Protein AF-A0AAX4IQ86-F1 (afdb_monomer)

Foldseek 3Di:
DDDDDDDDDDDDDDDDDDDDDPPPPPPDPPPPDPQPFDDLQPLVVLQVVLLVLVVVLVVVLVWAWDCVLVVVVVVLVVVLVVLVVVLVVVPVVPDDVCNVVSVVVNVVVNVVSVVVNVVCCVPPVVQFSTWTAHPLGKIKTKGWDDDPPDQKIWIWIWIQDPVRDIDIDIDIDGSCQQADPRRGGHSLSSLLSCLQRPVSSVVSCVVSPPPVQPVCPVVVVVVVVVVVVVVPPPDDDDDDDDDDDDD

InterPro domains:
  IPR009582 Signal peptidase complex subunit 2 [PF06703] (45-198)
  IPR009582 Signal peptidase complex subunit 2 [PTHR13085] (36-198)

Radius of gyration: 35.38 Å; Cα contacts (8 Å, |Δi|>4): 218; chains: 1; bounding box: 86×80×110 Å

pLDDT: mean 71.88, std 17.53, range [27.75, 90.69]

Organism: NCBI:txid34406

Secondary structure (DSSP, 8-state):
------------PPP-------------GGGS---PPPPTT-HHHHHHHHHHHHHHHHHHTT-EEE-HHHHHHHHHHHHHHHHHHHHHHHHHHH-HHHHHHHHHHHHHHHHHHHHHHHHHIIIIITTEEEEEE-TTS-EEEEEEEE-TT--EEEEEEEEE-TTS-EEEEEEEEEGGGTB-TTS-B-HHHHHHHHHHH-HHHHHH-GGG---GGGTT-HHHHHHHHHHHHHTT---------------

Solvent-accessible surface area (backbone atoms only — not comparable to full-atom values): 15119 Å² total; per-residue (Å²): 134,82,88,85,87,88,90,86,80,88,85,84,88,84,84,85,88,80,80,90,70,80,82,76,76,82,73,62,86,79,80,81,62,89,71,69,69,42,63,84,82,41,64,67,59,55,48,51,54,52,58,64,47,46,60,59,54,43,47,74,71,55,32,48,73,52,58,63,71,60,51,51,54,50,52,55,52,51,51,52,50,52,51,50,53,50,51,52,54,48,43,77,72,66,41,78,83,55,34,62,60,52,54,51,50,49,54,53,51,50,51,50,53,54,48,51,50,53,50,43,46,60,75,71,38,66,49,53,78,46,40,29,32,38,84,88,57,30,40,40,37,36,24,53,50,69,56,90,98,44,72,41,45,35,36,40,38,38,36,32,42,82,86,70,51,73,48,76,47,79,45,77,45,52,52,71,70,30,36,47,99,79,16,40,80,43,65,65,52,46,48,22,55,47,15,56,74,33,71,73,48,20,72,76,38,60,90,40,34,69,62,87,67,67,86,64,44,64,71,60,55,52,49,53,51,51,52,56,56,68,73,66,75,84,84,79,88,90,83,86,85,90,83,93,81,90,134

Nearest PDB structures (foldseek):
  7p2q-assembly1_C  TM=7.919E-01  e=4.949E-08  Homo sapiens
  2xkl-assembly1_A-2  TM=7.087E-01  e=3.127E-01  Mus musculus
  5tik-assembly3_C  TM=6.840E-01  e=4.174E-01  Plasmodium falciparum 3D7
  5tih-assembly1_A  TM=6.830E-01  e=8.847E-01  Plasmodium falciparum 3D7
  5tik-assembly4_D  TM=6.768E-01  e=9.373E-01  Plasmodium falciparum 3D7

Sequence (247 aa):
MLQDKPSHSTPGKPPRNCQFYPQFLTTTPDAMSSSERITVYNLADLKNHSDDALPNYLNSLKFAQSHTLTDVRLALGYSAFLVAGACFLWDYKLGFESTKYYTAAAVVLYSLLNGALTLWIWLKEAGTVYEGTSPSGEKISIATSTKKNDPTYNMKITLTHKNGEKKTLELSKPFAEWFDSQGRFVVIPFQEVLATNIPIIGKLDPKRVKSVSQAYSADVLDALYAESAATGSEAEAIKGASKRRKA

Structure (mmCIF, N/CA/C/O backbone):
data_AF-A0AAX4IQ86-F1
#
_entry.id   AF-A0AAX4IQ86-F1
#
loop_
_atom_site.group_PDB
_atom_site.id
_atom_site.type_symbol
_atom_site.label_atom_id
_atom_site.label_alt_id
_atom_site.label_comp_id
_atom_site.label_asym_id
_atom_site.label_entity_id
_atom_site.label_seq_id
_atom_site.pdbx_PDB_ins_code
_atom_site.Cartn_x
_atom_site.Cartn_y
_atom_site.Cartn_z
_atom_site.occupancy
_atom_site.B_iso_or_equiv
_atom_site.auth_seq_id
_atom_site.auth_comp_id
_atom_site.auth_asym_id
_atom_site.auth_atom_id
_atom_site.pdbx_PDB_model_num
ATOM 1 N N . MET A 1 1 ? -67.159 -44.519 -50.596 1.00 36.53 1 MET A N 1
ATOM 2 C CA . MET A 1 1 ? -65.749 -44.767 -50.975 1.00 36.53 1 MET A CA 1
ATOM 3 C C . MET A 1 1 ? -64.907 -43.638 -50.379 1.00 36.53 1 MET A C 1
ATOM 5 O O . MET A 1 1 ? -65.455 -42.564 -50.192 1.00 36.53 1 MET A O 1
ATOM 9 N N . LEU A 1 2 ? -63.683 -43.954 -49.955 1.00 41.09 2 LEU A N 1
ATOM 10 C CA . LEU A 1 2 ? -62.811 -43.281 -48.973 1.00 41.09 2 LEU A CA 1
ATOM 11 C C . LEU A 1 2 ? -62.554 -41.755 -49.109 1.00 41.09 2 LEU A C 1
ATOM 13 O O . LEU A 1 2 ? -62.528 -41.258 -50.224 1.00 41.09 2 LEU A O 1
ATOM 17 N N . GLN A 1 3 ? -62.286 -41.137 -47.932 1.00 41.66 3 GLN A N 1
ATOM 18 C CA . GLN A 1 3 ? -61.251 -40.132 -47.527 1.00 41.66 3 GLN A CA 1
ATOM 19 C C . GLN A 1 3 ? -60.981 -38.925 -48.465 1.00 41.66 3 GLN A C 1
ATOM 21 O O . GLN A 1 3 ? -60.877 -39.084 -49.667 1.00 41.66 3 GLN A O 1
ATOM 26 N N . ASP A 1 4 ? -60.865 -37.667 -48.011 1.00 38.06 4 ASP A N 1
ATOM 27 C CA . ASP A 1 4 ? -59.907 -37.169 -47.010 1.00 38.06 4 ASP A CA 1
ATOM 28 C C . ASP A 1 4 ? -60.236 -35.727 -46.514 1.00 38.06 4 ASP A C 1
ATOM 30 O O . ASP A 1 4 ? -60.927 -34.959 -47.183 1.00 38.06 4 ASP A O 1
ATOM 34 N N . LYS A 1 5 ? -59.723 -35.367 -45.325 1.00 44.06 5 LYS A N 1
ATOM 35 C CA . LYS A 1 5 ? -59.707 -34.026 -44.658 1.00 44.06 5 LYS A CA 1
ATOM 36 C C . LYS A 1 5 ? -58.558 -33.146 -45.262 1.00 44.06 5 LYS A C 1
ATOM 38 O O . LYS A 1 5 ? -57.779 -33.722 -46.012 1.00 44.06 5 LYS A O 1
ATOM 43 N N . PRO A 1 6 ? -58.294 -31.851 -44.900 1.00 48.94 6 PRO A N 1
ATOM 44 C CA . PRO A 1 6 ? -58.845 -31.034 -43.813 1.00 48.94 6 PRO A CA 1
ATOM 45 C C . PRO A 1 6 ? -59.143 -29.531 -44.079 1.00 48.94 6 PRO A C 1
ATOM 47 O O . PRO A 1 6 ? -58.899 -28.948 -45.126 1.00 48.94 6 PRO A O 1
ATOM 50 N N . SER A 1 7 ? -59.698 -28.950 -43.013 1.00 42.78 7 SER A N 1
ATOM 51 C CA . SER A 1 7 ? -60.234 -27.618 -42.709 1.00 42.78 7 SER A CA 1
ATOM 52 C C . SER A 1 7 ? -59.376 -26.377 -42.994 1.00 42.78 7 SER A C 1
ATOM 54 O O . SER A 1 7 ? -58.236 -26.290 -42.538 1.00 42.78 7 SER A O 1
ATOM 56 N N . HIS A 1 8 ? -60.023 -25.339 -43.538 1.00 44.28 8 HIS A N 1
ATOM 57 C CA . HIS A 1 8 ? -59.589 -23.941 -43.471 1.00 44.28 8 HIS A CA 1
ATOM 58 C C . HIS A 1 8 ? -60.819 -23.036 -43.255 1.00 44.28 8 HIS A C 1
ATOM 60 O O . HIS A 1 8 ? -61.672 -22.938 -44.132 1.00 44.28 8 HIS A O 1
ATOM 66 N N . SER A 1 9 ? -60.927 -22.377 -42.098 1.00 42.47 9 SER A N 1
ATOM 67 C CA . SER A 1 9 ? -61.871 -21.268 -41.883 1.00 42.47 9 SER A CA 1
ATOM 68 C C . SER A 1 9 ? -61.445 -20.415 -40.681 1.00 42.47 9 SER A C 1
ATOM 70 O O . SER A 1 9 ? -61.535 -20.843 -39.532 1.00 42.47 9 SER A O 1
ATOM 72 N N . THR A 1 10 ? -60.977 -19.201 -40.974 1.00 50.00 10 THR A N 1
ATOM 73 C CA . THR A 1 10 ? -60.998 -18.001 -40.109 1.00 50.00 10 THR A CA 1
ATOM 74 C C . THR A 1 10 ? -62.442 -17.728 -39.629 1.00 50.00 10 THR A C 1
ATOM 76 O O . THR A 1 10 ? -63.351 -18.194 -40.320 1.00 50.00 10 THR A O 1
ATOM 79 N N . PRO A 1 11 ? -62.736 -16.995 -38.518 1.00 49.53 11 PRO A N 1
ATOM 80 C CA . PRO A 1 11 ? -62.359 -15.576 -38.351 1.00 49.53 11 PRO A CA 1
ATOM 81 C C . PRO A 1 11 ? -62.295 -15.035 -36.894 1.00 49.53 11 PRO A C 1
ATOM 83 O O . PRO A 1 11 ? -62.555 -15.735 -35.925 1.00 49.53 11 PRO A O 1
ATOM 86 N N . GLY A 1 12 ? -62.041 -13.726 -36.755 1.00 39.78 12 GLY A N 1
ATOM 87 C CA . GLY A 1 12 ? -62.725 -12.921 -35.729 1.00 39.78 12 GLY A CA 1
ATOM 88 C C . GLY A 1 12 ? -61.885 -12.427 -34.550 1.00 39.78 12 GLY A C 1
ATOM 89 O O . GLY A 1 12 ? -61.699 -13.111 -33.553 1.00 39.78 12 GLY A O 1
ATOM 90 N N . LYS A 1 13 ? -61.457 -11.167 -34.639 1.00 49.66 13 LYS A N 1
ATOM 91 C CA . LYS A 1 13 ? -60.882 -10.355 -33.556 1.00 49.66 13 LYS A CA 1
ATOM 92 C C . LYS A 1 13 ? -61.905 -10.111 -32.427 1.00 49.66 13 LYS A C 1
ATOM 94 O O . LYS A 1 13 ? -62.982 -9.603 -32.738 1.00 49.66 13 LYS A O 1
ATOM 99 N N . PRO A 1 14 ? -61.564 -10.297 -31.140 1.00 51.38 14 PRO A N 1
ATOM 100 C CA . PRO A 1 14 ? -62.249 -9.613 -30.045 1.00 51.38 14 PRO A CA 1
ATOM 101 C C . PRO A 1 14 ? -61.470 -8.349 -29.618 1.00 51.38 14 PRO A C 1
ATOM 103 O O . PRO A 1 14 ? -60.235 -8.357 -29.612 1.00 51.38 14 PRO A O 1
ATOM 106 N N . PRO A 1 15 ? -62.143 -7.234 -29.277 1.00 52.22 15 PRO A N 1
ATOM 107 C CA . PRO A 1 15 ? -61.482 -6.037 -28.785 1.00 52.22 15 PRO A CA 1
ATOM 108 C C . PRO A 1 15 ? -61.524 -5.924 -27.252 1.00 52.22 15 PRO A C 1
ATOM 110 O O . PRO A 1 15 ? -62.462 -6.368 -26.600 1.00 52.22 15 PRO A O 1
ATOM 113 N N . ARG A 1 16 ? -60.560 -5.137 -26.762 1.00 47.38 16 ARG A N 1
ATOM 114 C CA . ARG A 1 16 ? -60.542 -4.351 -25.518 1.00 47.38 16 ARG A CA 1
ATOM 115 C C . ARG A 1 16 ? -60.227 -5.057 -24.190 1.00 47.38 16 ARG A C 1
ATOM 117 O O . ARG A 1 16 ? -61.059 -5.707 -23.580 1.00 47.38 16 ARG A O 1
ATOM 124 N N . ASN A 1 17 ? -59.071 -4.616 -23.685 1.00 49.94 17 ASN A N 1
ATOM 125 C CA . ASN A 1 17 ? -58.831 -4.192 -22.306 1.00 49.94 17 ASN A CA 1
ATOM 126 C C . ASN A 1 17 ? -58.438 -5.288 -21.306 1.00 49.94 17 ASN A C 1
ATOM 128 O O . ASN A 1 17 ? -59.234 -5.690 -20.466 1.00 49.94 17 ASN A O 1
ATOM 132 N N . CYS A 1 18 ? -57.160 -5.676 -21.340 1.00 40.97 18 CYS A N 1
ATOM 133 C CA . CYS A 1 18 ? -56.475 -6.223 -20.173 1.00 40.97 18 CYS A CA 1
ATOM 134 C C . CYS A 1 18 ? -55.343 -5.272 -19.800 1.00 40.97 18 CYS A C 1
ATOM 136 O O . CYS A 1 18 ? -54.341 -5.136 -20.501 1.00 40.97 18 CYS A O 1
ATOM 138 N N . GLN A 1 19 ? -55.602 -4.573 -18.705 1.00 41.88 19 GLN A N 1
ATOM 139 C CA . GLN A 1 19 ? -54.712 -3.725 -17.943 1.00 41.88 19 GLN A CA 1
ATOM 140 C C . GLN A 1 19 ? -53.287 -4.292 -17.879 1.00 41.88 19 GLN A C 1
ATOM 142 O O . GLN A 1 19 ? -53.059 -5.392 -17.376 1.00 41.88 19 GLN A O 1
ATOM 147 N N . PHE A 1 20 ? -52.326 -3.501 -18.350 1.00 45.22 20 PHE A N 1
ATOM 148 C CA . PHE A 1 20 ? -50.935 -3.618 -17.939 1.00 45.22 20 PHE A CA 1
ATOM 149 C C . PHE A 1 20 ? -50.863 -3.380 -16.423 1.00 45.22 20 PHE A C 1
ATOM 151 O O . PHE A 1 20 ? -50.916 -2.239 -15.971 1.00 45.22 20 PHE A O 1
ATOM 158 N N . TYR A 1 21 ? -50.729 -4.451 -15.646 1.00 48.09 21 TYR A N 1
ATOM 159 C CA . TYR A 1 21 ? -50.059 -4.396 -14.351 1.00 48.09 21 TYR A CA 1
ATOM 160 C C . TYR A 1 21 ? -48.743 -5.158 -14.504 1.00 48.09 21 TYR A C 1
ATOM 162 O O . TYR A 1 21 ? -48.778 -6.354 -14.804 1.00 48.09 21 TYR A O 1
ATOM 170 N N . PRO A 1 22 ? -47.573 -4.514 -14.348 1.00 48.75 22 PRO A N 1
ATOM 171 C CA . PRO A 1 22 ? -46.346 -5.268 -14.185 1.00 48.75 22 PRO A CA 1
ATOM 172 C C . PRO A 1 22 ? -46.455 -6.076 -12.891 1.00 48.75 22 PRO A C 1
ATOM 174 O O . PRO A 1 22 ? -46.882 -5.558 -11.858 1.00 48.75 22 PRO A O 1
ATOM 177 N N . GLN A 1 23 ? -46.080 -7.351 -12.986 1.00 55.00 23 GLN A N 1
ATOM 178 C CA . GLN A 1 23 ? -45.806 -8.233 -11.859 1.00 55.00 23 GLN A CA 1
ATOM 179 C C . GLN A 1 23 ? -44.973 -7.468 -10.826 1.00 55.00 23 GLN A C 1
ATOM 181 O O . GLN A 1 23 ? -43.789 -7.205 -11.041 1.00 55.00 23 GLN A O 1
ATOM 186 N N . PHE A 1 24 ? -45.614 -7.073 -9.729 1.00 44.09 24 PHE A N 1
ATOM 187 C CA . PHE A 1 24 ? -44.934 -6.594 -8.539 1.00 44.09 24 PHE A CA 1
ATOM 188 C C . PHE A 1 24 ? -44.089 -7.763 -8.039 1.00 44.09 24 PHE A C 1
ATOM 190 O O . PHE A 1 24 ? -44.605 -8.715 -7.457 1.00 44.09 24 PHE A O 1
ATOM 197 N N . LEU A 1 25 ? -42.789 -7.706 -8.329 1.00 46.66 25 LEU A N 1
ATOM 198 C CA . LEU A 1 25 ? -41.789 -8.525 -7.669 1.00 46.66 25 LEU A CA 1
ATOM 199 C C . LEU A 1 25 ? -41.963 -8.275 -6.167 1.00 46.66 25 LEU A C 1
ATOM 201 O O . LEU A 1 25 ? -41.668 -7.187 -5.671 1.00 46.66 25 LEU A O 1
ATOM 205 N N . THR A 1 26 ? -42.475 -9.259 -5.437 1.00 43.50 26 THR A N 1
ATOM 206 C CA . THR A 1 26 ? -42.337 -9.301 -3.985 1.00 43.50 26 THR A CA 1
ATOM 207 C C . THR A 1 26 ? -40.860 -9.537 -3.696 1.00 43.50 26 THR A C 1
ATOM 209 O O . THR A 1 26 ? -40.417 -10.672 -3.532 1.00 43.50 26 THR A O 1
ATOM 212 N N . THR A 1 27 ? -40.075 -8.463 -3.713 1.00 44.06 27 THR A N 1
ATOM 213 C CA . THR A 1 27 ? -38.713 -8.464 -3.197 1.00 44.06 27 THR A CA 1
ATOM 214 C C . THR A 1 27 ? -38.813 -8.687 -1.695 1.00 44.06 27 THR A C 1
ATOM 216 O O . THR A 1 27 ? -39.198 -7.799 -0.938 1.00 44.06 27 THR A O 1
ATOM 219 N N . THR A 1 28 ? -38.502 -9.908 -1.274 1.00 52.75 28 THR A N 1
ATOM 220 C CA . THR A 1 28 ? -38.115 -10.227 0.099 1.00 52.75 28 THR A CA 1
ATOM 221 C C . THR A 1 28 ? -37.042 -9.235 0.572 1.00 52.75 28 THR A C 1
ATOM 223 O O . THR A 1 28 ? -36.070 -9.024 -0.161 1.00 52.75 28 THR A O 1
ATOM 226 N N . PRO A 1 29 ? -37.157 -8.652 1.778 1.00 53.38 29 PRO A N 1
ATOM 227 C CA . PRO A 1 29 ? -36.180 -7.696 2.310 1.00 53.38 29 PRO A CA 1
ATOM 228 C C . PRO A 1 29 ? -34.784 -8.289 2.590 1.00 53.38 29 PRO A C 1
ATOM 230 O O . PRO A 1 29 ? -33.872 -7.547 2.935 1.00 53.38 29 PRO A O 1
ATOM 233 N N . ASP A 1 30 ? -34.568 -9.588 2.369 1.00 46.06 30 ASP A N 1
ATOM 234 C CA . ASP A 1 30 ? -33.273 -10.245 2.597 1.00 46.06 30 ASP A CA 1
ATOM 235 C C . ASP A 1 30 ? -32.262 -10.083 1.443 1.00 46.06 30 ASP A C 1
ATOM 237 O O . ASP A 1 30 ? -31.130 -10.555 1.537 1.00 46.06 30 ASP A O 1
ATOM 241 N N . ALA A 1 31 ? -32.636 -9.410 0.349 1.00 48.06 31 ALA A N 1
ATOM 242 C CA . ALA A 1 31 ? -31.794 -9.261 -0.844 1.00 48.06 31 ALA A CA 1
ATOM 243 C C . ALA A 1 31 ? -31.142 -7.870 -0.998 1.00 48.06 31 ALA A C 1
ATOM 245 O O . ALA A 1 31 ? -30.796 -7.471 -2.108 1.00 48.06 31 ALA A O 1
ATOM 246 N N . MET A 1 32 ? -30.945 -7.128 0.097 1.00 46.16 32 MET A N 1
ATOM 247 C CA . MET A 1 32 ? -30.084 -5.932 0.122 1.00 46.16 32 MET A CA 1
ATOM 248 C C . MET A 1 32 ? -29.062 -5.984 1.263 1.00 46.16 32 MET A C 1
ATOM 250 O O . MET A 1 32 ? -28.927 -5.078 2.075 1.00 46.16 32 MET A O 1
ATOM 254 N N . SER A 1 33 ? -28.308 -7.074 1.298 1.00 43.28 33 SER A N 1
ATOM 255 C CA . SER A 1 33 ? -26.913 -7.071 1.724 1.00 43.28 33 SER A CA 1
ATOM 256 C C . SER A 1 33 ? -26.273 -8.281 1.072 1.00 43.28 33 SER A C 1
ATOM 258 O O . SER A 1 33 ? -26.362 -9.401 1.575 1.00 43.28 33 SER A O 1
ATOM 260 N N . SER A 1 34 ? -25.638 -8.088 -0.078 1.00 45.47 34 SER A N 1
ATOM 261 C CA . SER A 1 34 ? -24.665 -9.057 -0.564 1.00 45.47 34 SER A CA 1
ATOM 262 C C . SER A 1 34 ? -23.420 -8.973 0.327 1.00 45.47 34 SER A C 1
ATOM 264 O O . SER A 1 34 ? -22.350 -8.575 -0.125 1.00 45.47 34 SER A O 1
ATOM 266 N N . SER A 1 35 ? -23.560 -9.299 1.617 1.00 61.31 35 SER A N 1
ATOM 267 C CA . SER A 1 35 ? -22.433 -9.736 2.430 1.00 61.31 35 SER A CA 1
ATOM 268 C C . SER A 1 35 ? -21.983 -11.047 1.813 1.00 61.31 35 SER A C 1
ATOM 270 O O . SER A 1 35 ? -22.576 -12.103 2.049 1.00 61.31 35 SER A O 1
ATOM 272 N N . GLU A 1 36 ? -20.999 -10.943 0.930 1.00 73.00 36 GLU A N 1
ATOM 273 C CA . GLU A 1 36 ? -20.327 -12.085 0.347 1.00 73.00 36 GLU A CA 1
ATOM 274 C C . GLU A 1 36 ? -19.879 -13.001 1.486 1.00 73.00 36 GLU A C 1
ATOM 276 O O . GLU A 1 36 ? -19.214 -12.572 2.432 1.00 73.00 36 GLU A O 1
ATOM 281 N N . ARG A 1 37 ? -20.358 -14.247 1.461 1.00 78.06 37 ARG A N 1
ATOM 282 C CA . ARG A 1 37 ? -19.997 -15.221 2.487 1.00 78.06 37 ARG A CA 1
ATOM 283 C C . ARG A 1 37 ? -18.598 -15.703 2.175 1.00 78.06 37 ARG A C 1
ATOM 285 O O . ARG A 1 37 ? -18.377 -16.324 1.139 1.00 78.06 37 ARG A O 1
ATOM 292 N N . ILE A 1 38 ? -17.684 -15.436 3.089 1.00 85.12 38 ILE A N 1
ATOM 293 C CA . ILE A 1 38 ? -16.287 -15.811 2.949 1.00 85.12 38 ILE A CA 1
ATOM 294 C C . ILE A 1 38 ? -16.059 -17.124 3.671 1.00 85.12 38 ILE A C 1
ATOM 296 O O . ILE A 1 38 ? -16.587 -17.368 4.754 1.00 85.12 38 ILE A O 1
ATOM 300 N N . THR A 1 39 ? -15.250 -17.998 3.088 1.00 84.12 39 THR A N 1
ATOM 301 C CA . THR A 1 39 ? -14.868 -19.218 3.793 1.00 84.12 39 THR A CA 1
ATOM 302 C C . THR A 1 39 ? -13.968 -18.858 4.980 1.00 84.12 39 THR A C 1
ATOM 304 O O . THR A 1 39 ? -12.888 -18.302 4.814 1.00 84.12 39 THR A O 1
ATOM 307 N N . VAL A 1 40 ? -14.397 -19.195 6.200 1.00 82.94 40 VAL A N 1
ATOM 308 C CA . VAL A 1 40 ? -13.669 -18.882 7.451 1.00 82.94 40 VAL A CA 1
ATOM 309 C C . VAL A 1 40 ? -12.275 -19.514 7.543 1.00 82.94 40 VAL A C 1
ATOM 311 O O . VAL A 1 40 ? -11.469 -19.130 8.384 1.00 82.94 40 VAL A O 1
ATOM 314 N N . TYR A 1 41 ? -11.975 -20.480 6.674 1.00 83.62 41 TYR A N 1
ATOM 315 C CA . TYR A 1 41 ? -10.665 -21.122 6.589 1.00 83.62 41 TYR A CA 1
ATOM 316 C C . TYR A 1 41 ? -9.743 -20.475 5.548 1.00 83.62 41 TYR A C 1
ATOM 318 O O . TYR A 1 41 ? -8.539 -20.735 5.566 1.00 83.62 41 TYR A O 1
ATOM 326 N N . ASN A 1 42 ? -10.265 -19.623 4.657 1.00 86.56 42 ASN A N 1
ATOM 327 C CA . ASN A 1 42 ? -9.432 -18.901 3.707 1.00 86.56 42 ASN A CA 1
ATOM 328 C C . ASN A 1 42 ? -8.935 -17.586 4.314 1.00 86.56 42 ASN A C 1
ATOM 330 O O . ASN A 1 42 ? -9.587 -16.546 4.247 1.00 86.56 42 ASN A O 1
ATOM 334 N N . LEU A 1 43 ? -7.726 -17.637 4.874 1.00 86.94 43 LEU A N 1
ATOM 335 C CA . LEU A 1 43 ? -7.064 -16.474 5.467 1.00 86.94 43 LEU A CA 1
ATOM 336 C C . LEU A 1 43 ? -6.879 -15.316 4.474 1.00 86.94 43 LEU A C 1
ATOM 338 O O . LEU A 1 43 ? -6.900 -14.161 4.894 1.00 86.94 43 LEU A O 1
ATOM 342 N N . ALA A 1 44 ? -6.694 -15.604 3.180 1.00 87.81 44 ALA A N 1
ATOM 343 C CA . ALA A 1 44 ? -6.513 -14.566 2.169 1.00 87.81 44 ALA A CA 1
ATOM 344 C C . ALA A 1 44 ? -7.804 -13.766 1.960 1.00 87.81 44 ALA A C 1
ATOM 346 O O . ALA A 1 44 ? -7.763 -12.539 1.967 1.00 87.81 44 ALA A O 1
ATOM 347 N N . ASP A 1 45 ? -8.947 -14.446 1.865 1.00 86.75 45 ASP A N 1
ATOM 348 C CA . ASP A 1 45 ? -10.243 -13.784 1.690 1.00 86.75 45 ASP A CA 1
ATOM 349 C C . ASP A 1 45 ? -10.648 -13.010 2.950 1.00 86.75 45 ASP A C 1
ATOM 351 O O . ASP A 1 45 ? -11.109 -11.875 2.853 1.00 86.75 45 ASP A O 1
ATOM 355 N N . LEU A 1 46 ? -10.418 -13.582 4.141 1.00 86.69 46 LEU A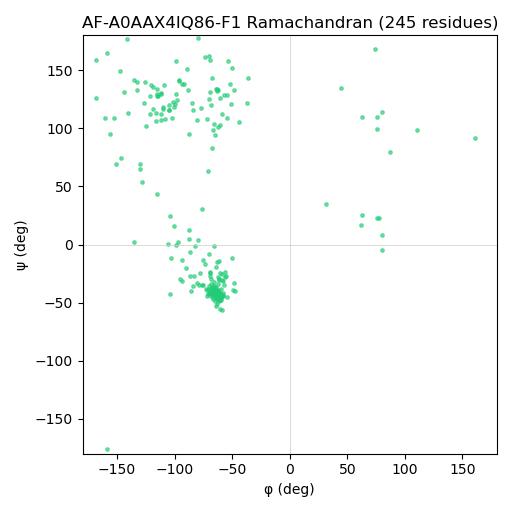 N 1
ATOM 356 C CA . LEU A 1 46 ? -10.670 -12.894 5.413 1.00 86.69 46 LEU A CA 1
ATOM 357 C C . LEU A 1 46 ? -9.849 -11.606 5.528 1.00 86.69 46 LEU A C 1
ATOM 359 O O . LEU A 1 46 ? -10.369 -10.569 5.954 1.00 86.69 46 LEU A O 1
ATOM 363 N N . LYS A 1 47 ? -8.571 -11.666 5.131 1.00 89.50 47 LYS A N 1
ATOM 364 C CA . LYS A 1 47 ? -7.686 -10.502 5.094 1.00 89.50 47 LYS A CA 1
ATOM 365 C C . LYS A 1 47 ? -8.189 -9.470 4.088 1.00 89.50 47 LYS A C 1
ATOM 367 O O . LYS A 1 47 ? -8.383 -8.328 4.482 1.00 89.50 47 LYS A O 1
ATOM 372 N N . ASN A 1 48 ? -8.440 -9.871 2.842 1.00 89.06 48 ASN A N 1
ATOM 373 C CA . ASN A 1 48 ? -8.871 -8.966 1.775 1.00 89.06 48 ASN A CA 1
ATOM 374 C C . ASN A 1 48 ? -10.182 -8.256 2.133 1.00 89.06 48 ASN A C 1
ATOM 376 O O . ASN A 1 48 ? -10.275 -7.041 2.019 1.00 89.06 48 ASN A O 1
ATOM 380 N N . HIS A 1 49 ? -11.164 -8.981 2.665 1.00 89.44 49 HIS A N 1
ATOM 381 C CA . HIS A 1 49 ? -12.438 -8.376 3.038 1.00 89.44 49 HIS A CA 1
ATOM 382 C C . HIS A 1 49 ? -12.329 -7.443 4.250 1.00 89.44 49 HIS A C 1
ATOM 384 O O . HIS A 1 49 ? -12.993 -6.409 4.304 1.00 89.44 49 HIS A O 1
ATOM 390 N N . SER A 1 50 ? -11.465 -7.780 5.217 1.00 87.62 50 SER A N 1
ATOM 391 C CA . SER A 1 50 ? -11.157 -6.869 6.325 1.00 87.62 50 SER A CA 1
ATOM 392 C C . SER A 1 50 ? -10.478 -5.601 5.799 1.00 87.62 50 SER A C 1
ATOM 394 O O . SER A 1 50 ? -10.888 -4.501 6.155 1.00 87.62 50 SER A O 1
ATOM 396 N N . ASP A 1 51 ? -9.488 -5.753 4.916 1.00 89.69 51 ASP A N 1
ATOM 397 C CA . ASP A 1 51 ? -8.761 -4.664 4.258 1.00 89.69 51 ASP A CA 1
ATOM 398 C C . ASP A 1 51 ? -9.695 -3.737 3.460 1.00 89.69 51 ASP A C 1
ATOM 400 O O . ASP A 1 51 ? -9.580 -2.518 3.573 1.00 89.69 51 ASP A O 1
ATOM 404 N N . ASP A 1 52 ? -10.672 -4.285 2.735 1.00 87.06 52 ASP A N 1
ATOM 405 C CA . ASP A 1 52 ? -11.660 -3.518 1.963 1.00 87.06 52 ASP A CA 1
ATOM 406 C C . ASP A 1 52 ? -12.646 -2.738 2.855 1.00 87.06 52 ASP A C 1
ATOM 408 O O . ASP A 1 52 ? -13.173 -1.684 2.473 1.00 87.06 52 ASP A O 1
ATOM 412 N N . ALA A 1 53 ? -12.891 -3.210 4.080 1.00 86.56 53 ALA A N 1
ATOM 413 C CA . ALA A 1 53 ? -13.755 -2.529 5.040 1.00 86.56 53 ALA A CA 1
ATOM 414 C C . ALA A 1 53 ? -13.069 -1.328 5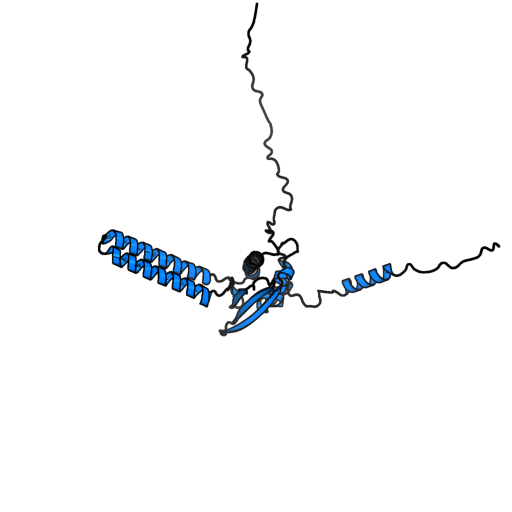.726 1.00 86.56 53 ALA A C 1
ATOM 416 O O . ALA A 1 53 ? -13.761 -0.400 6.166 1.00 86.56 53 ALA A O 1
ATOM 417 N N . LEU A 1 54 ? -11.728 -1.303 5.798 1.00 86.25 54 LEU A N 1
ATOM 418 C CA . LEU A 1 54 ? -10.962 -0.227 6.448 1.00 86.25 54 LEU A CA 1
ATOM 419 C C . LEU A 1 54 ? -11.236 1.157 5.831 1.00 86.25 54 LEU A C 1
ATOM 421 O O . LEU A 1 54 ? -11.642 2.054 6.577 1.00 86.25 54 LEU A O 1
ATOM 425 N N . PRO A 1 55 ? -11.041 1.379 4.511 1.00 86.31 55 PRO A N 1
ATOM 426 C CA . PRO A 1 55 ? -11.248 2.691 3.906 1.00 86.31 55 PRO A CA 1
ATOM 427 C C . PRO A 1 55 ? -12.680 3.187 4.083 1.00 86.31 55 PRO A C 1
ATOM 429 O O . PRO A 1 55 ? -12.891 4.362 4.360 1.00 86.31 55 PRO A O 1
ATOM 432 N N . ASN A 1 56 ? -13.671 2.298 3.980 1.00 87.38 56 ASN A N 1
ATOM 433 C CA . ASN A 1 56 ? -15.079 2.649 4.155 1.00 87.38 56 ASN A CA 1
ATOM 434 C C . ASN A 1 56 ? -15.358 3.190 5.563 1.00 87.38 56 ASN A C 1
ATOM 436 O O . ASN A 1 56 ? -16.009 4.226 5.719 1.00 87.38 56 ASN A O 1
ATOM 440 N N . TYR A 1 57 ? -14.806 2.542 6.592 1.00 83.75 57 TYR A N 1
ATOM 441 C CA . TYR A 1 57 ? -14.927 3.031 7.960 1.00 83.75 57 TYR A CA 1
ATOM 442 C C . TYR A 1 57 ? -14.175 4.353 8.170 1.00 83.75 57 TYR A C 1
ATOM 444 O O . TYR A 1 57 ? -14.741 5.312 8.693 1.00 83.75 57 TYR A O 1
ATOM 452 N N . LEU A 1 58 ? -12.930 4.458 7.709 1.00 83.69 58 LEU A N 1
ATOM 453 C CA . LEU A 1 58 ? -12.119 5.665 7.898 1.00 83.69 58 LEU A CA 1
ATOM 454 C C . LEU A 1 58 ? -12.677 6.873 7.124 1.00 83.69 58 LEU A C 1
ATOM 456 O O . LEU A 1 58 ? -12.685 7.988 7.647 1.00 83.69 58 LEU A O 1
ATOM 460 N N . ASN A 1 59 ? -13.242 6.664 5.935 1.00 84.06 59 ASN A N 1
ATOM 461 C CA . ASN A 1 59 ? -13.946 7.707 5.187 1.00 84.06 59 ASN A CA 1
ATOM 462 C C . ASN A 1 59 ? -15.202 8.191 5.930 1.00 84.06 59 ASN A C 1
ATOM 464 O O . ASN A 1 59 ? -15.484 9.394 5.944 1.00 84.06 59 ASN A O 1
ATOM 468 N N . SER A 1 60 ? -15.924 7.295 6.617 1.00 81.19 60 SER A N 1
ATOM 469 C CA . SER A 1 60 ? -17.056 7.693 7.471 1.00 81.19 60 SER A CA 1
ATOM 470 C C . SER A 1 60 ? -16.627 8.629 8.613 1.00 81.19 60 SER A C 1
ATOM 472 O O . SER A 1 60 ? -17.367 9.544 8.974 1.00 81.19 60 SER A O 1
ATOM 474 N N . LEU A 1 61 ? -15.383 8.488 9.082 1.00 78.69 61 LEU A N 1
ATOM 475 C CA . LEU A 1 61 ? -14.743 9.331 10.097 1.00 78.69 61 LEU A CA 1
ATOM 476 C C . LEU A 1 61 ? -14.038 10.574 9.528 1.00 78.69 61 LEU A C 1
ATOM 478 O O . LEU A 1 61 ? -13.293 11.245 10.243 1.00 78.69 61 LEU A O 1
ATOM 482 N N . LYS A 1 62 ? -14.281 10.905 8.252 1.00 81.00 62 LYS A N 1
ATOM 483 C CA . LYS A 1 62 ? -13.718 12.074 7.551 1.00 81.00 62 LYS A CA 1
ATOM 484 C C . LYS A 1 62 ? -12.193 12.057 7.413 1.00 81.00 62 LYS A C 1
ATOM 486 O O . LYS A 1 62 ? -11.586 13.116 7.258 1.00 81.00 62 LYS A O 1
ATOM 491 N N . PHE A 1 63 ? -11.560 10.886 7.428 1.00 80.56 63 PHE A N 1
ATOM 492 C CA . PHE A 1 63 ? -10.168 10.796 6.993 1.00 80.56 63 PHE A CA 1
ATOM 493 C C . PHE A 1 63 ? -10.093 11.027 5.483 1.00 80.56 63 PHE A C 1
ATOM 495 O O . PHE A 1 63 ? -10.836 10.420 4.720 1.00 80.56 63 PHE A O 1
ATOM 502 N N . ALA A 1 64 ? -9.184 11.899 5.054 1.00 81.62 64 ALA A N 1
ATOM 503 C CA . ALA A 1 64 ? -8.881 12.076 3.643 1.00 81.62 64 ALA A CA 1
ATOM 504 C C . ALA A 1 64 ? -7.934 10.954 3.207 1.00 81.62 64 ALA A C 1
ATOM 506 O O . ALA A 1 64 ? -6.763 10.947 3.600 1.00 81.62 64 ALA A O 1
ATOM 507 N N . GLN A 1 65 ? -8.446 9.994 2.441 1.00 84.81 65 GLN A N 1
ATOM 508 C CA . GLN A 1 65 ? -7.656 8.895 1.897 1.00 84.81 65 GLN A CA 1
ATOM 509 C C . GLN A 1 65 ? -6.594 9.419 0.917 1.00 84.81 65 GLN A C 1
ATOM 511 O O . GLN A 1 65 ? -6.872 10.258 0.062 1.00 84.81 65 GLN A O 1
ATOM 516 N N . SER A 1 66 ? -5.365 8.927 1.056 1.00 84.31 66 SER A N 1
ATOM 517 C CA . SER A 1 66 ? -4.260 9.188 0.137 1.00 84.31 66 SER A CA 1
ATOM 518 C C . SER A 1 66 ? -4.139 8.020 -0.836 1.00 84.31 66 SER A C 1
ATOM 520 O O . SER A 1 66 ? -3.984 6.875 -0.416 1.00 84.31 66 SER A O 1
ATOM 522 N N . HIS A 1 67 ? -4.184 8.306 -2.137 1.00 85.62 67 HIS A N 1
ATOM 523 C CA . HIS A 1 67 ? -4.019 7.308 -3.205 1.00 85.62 67 HIS A CA 1
ATOM 524 C C . HIS A 1 67 ? -2.614 7.315 -3.818 1.00 85.62 67 HIS A C 1
ATOM 526 O O . HIS A 1 67 ? -2.379 6.700 -4.852 1.00 85.62 67 HIS A O 1
ATOM 532 N N . THR A 1 68 ? -1.659 7.937 -3.129 1.00 82.62 68 THR A N 1
ATOM 533 C CA . THR A 1 68 ? -0.251 8.077 -3.522 1.00 82.62 68 THR A CA 1
ATOM 534 C C . THR A 1 68 ? 0.396 6.778 -3.996 1.00 82.62 68 THR A C 1
ATOM 536 O O . THR A 1 68 ? 1.148 6.795 -4.965 1.00 82.62 68 THR A O 1
ATOM 539 N N . LEU A 1 69 ? 0.105 5.647 -3.348 1.00 82.31 69 LEU A N 1
ATOM 540 C CA . LEU A 1 69 ? 0.643 4.344 -3.755 1.00 82.31 69 LEU A CA 1
ATOM 541 C C . LEU A 1 69 ? 0.118 3.933 -5.140 1.00 82.31 69 LEU A C 1
ATOM 543 O O . LEU A 1 69 ? 0.894 3.602 -6.037 1.00 82.31 69 LEU A O 1
ATOM 547 N N . THR A 1 70 ? -1.196 4.038 -5.345 1.00 85.62 70 THR A N 1
ATOM 548 C CA . THR A 1 70 ? -1.843 3.762 -6.633 1.00 85.62 70 THR A CA 1
ATOM 549 C C . THR A 1 70 ? -1.373 4.732 -7.712 1.00 85.62 70 THR A C 1
ATOM 551 O O . THR A 1 70 ? -1.048 4.293 -8.813 1.00 85.62 70 THR A O 1
ATOM 554 N N . ASP A 1 71 ? -1.265 6.022 -7.396 1.00 88.38 71 ASP A N 1
ATOM 555 C CA . ASP A 1 71 ? -0.830 7.057 -8.336 1.00 88.38 71 ASP A CA 1
ATOM 556 C C . ASP A 1 71 ? 0.602 6.816 -8.825 1.00 88.38 71 ASP A C 1
ATOM 558 O O . ASP A 1 71 ? 0.884 6.972 -10.012 1.00 88.38 71 ASP A O 1
ATOM 562 N N . VAL A 1 72 ? 1.511 6.378 -7.945 1.00 86.44 72 VAL A N 1
ATOM 563 C CA . VAL A 1 72 ? 2.891 6.047 -8.336 1.00 86.44 72 VAL A CA 1
ATOM 564 C C . VAL A 1 72 ? 2.932 4.811 -9.229 1.00 86.44 72 VAL A C 1
ATOM 566 O O . VAL A 1 72 ? 3.617 4.830 -10.253 1.00 86.44 72 VAL A O 1
ATOM 569 N N . ARG A 1 73 ? 2.179 3.754 -8.899 1.00 87.31 73 ARG A N 1
ATOM 570 C CA . ARG A 1 73 ? 2.059 2.570 -9.767 1.00 87.31 73 ARG A CA 1
ATOM 571 C C . ARG A 1 73 ? 1.522 2.950 -11.146 1.00 87.31 73 ARG A C 1
ATOM 573 O O . ARG A 1 73 ? 2.051 2.494 -12.159 1.00 87.31 73 ARG A O 1
ATOM 580 N N . LEU A 1 74 ? 0.509 3.814 -11.176 1.00 90.56 74 LEU A N 1
ATOM 581 C CA . LEU A 1 74 ? -0.104 4.314 -12.398 1.00 90.56 74 LEU A CA 1
ATOM 582 C C . LEU A 1 74 ? 0.907 5.118 -13.223 1.00 90.56 74 LEU A C 1
ATOM 584 O O . LEU A 1 74 ? 1.121 4.819 -14.396 1.00 90.56 74 LEU A O 1
ATOM 588 N N . ALA A 1 75 ? 1.588 6.083 -12.603 1.00 88.56 75 ALA A N 1
ATOM 589 C CA . ALA A 1 75 ? 2.591 6.917 -13.256 1.00 88.56 75 ALA A CA 1
ATOM 590 C C . ALA A 1 75 ? 3.756 6.087 -13.822 1.00 88.56 75 ALA A C 1
ATOM 592 O O . ALA A 1 75 ? 4.132 6.272 -14.981 1.00 88.56 75 ALA A O 1
ATOM 593 N N . LEU A 1 76 ? 4.290 5.132 -13.050 1.00 86.81 76 LEU A N 1
ATOM 594 C CA . LEU A 1 76 ? 5.354 4.231 -13.506 1.00 86.81 76 LEU A CA 1
ATOM 595 C C . LEU A 1 76 ? 4.888 3.356 -14.677 1.00 86.81 76 LEU A C 1
ATOM 597 O O . LEU A 1 76 ? 5.584 3.276 -15.690 1.00 86.81 76 LEU A O 1
ATOM 601 N N . GLY A 1 77 ? 3.698 2.759 -14.587 1.00 87.06 77 GLY A N 1
ATOM 602 C CA . GLY A 1 77 ? 3.128 1.947 -15.664 1.00 87.06 77 GLY A CA 1
ATOM 603 C C . GLY A 1 77 ? 2.914 2.735 -16.961 1.00 87.06 77 GLY A C 1
ATOM 604 O O . GLY A 1 77 ? 3.354 2.303 -18.027 1.00 87.06 77 GLY A O 1
ATOM 605 N N . TYR A 1 78 ? 2.316 3.927 -16.884 1.00 90.69 78 TYR A N 1
ATOM 606 C CA . TYR A 1 78 ? 2.130 4.782 -18.062 1.00 90.69 78 TYR A CA 1
ATOM 607 C C . TYR A 1 78 ? 3.453 5.287 -18.635 1.00 90.69 78 TYR A C 1
ATOM 609 O O . TYR A 1 78 ? 3.587 5.369 -19.854 1.00 90.69 78 TYR A O 1
ATOM 617 N N . SER A 1 79 ? 4.450 5.571 -17.792 1.00 86.19 79 SER A N 1
ATOM 618 C CA . SER A 1 79 ? 5.783 5.948 -18.270 1.00 86.19 79 SER A CA 1
ATOM 619 C C . SER A 1 79 ? 6.424 4.828 -19.097 1.00 86.19 79 SER A C 1
ATOM 621 O O . SER A 1 79 ? 6.969 5.095 -20.168 1.00 86.19 79 SER A O 1
ATOM 623 N N . ALA A 1 80 ? 6.266 3.568 -18.673 1.00 84.12 80 ALA A N 1
ATOM 624 C CA . ALA A 1 80 ? 6.734 2.409 -19.425 1.00 84.12 80 ALA A CA 1
ATOM 625 C C . ALA A 1 80 ? 6.013 2.276 -20.772 1.00 84.12 80 ALA A C 1
ATOM 627 O O . ALA A 1 80 ? 6.650 2.024 -21.795 1.00 84.12 80 ALA A O 1
ATOM 628 N N . PHE A 1 81 ? 4.695 2.494 -20.791 1.00 85.75 81 PHE A N 1
ATOM 629 C CA . PHE A 1 81 ? 3.912 2.459 -22.024 1.00 85.75 81 PHE A CA 1
ATOM 630 C C . PHE A 1 81 ? 4.310 3.571 -23.007 1.00 85.75 81 PHE A C 1
ATOM 632 O O . PHE A 1 81 ? 4.474 3.304 -24.196 1.00 85.75 81 PHE A O 1
ATOM 639 N N . LEU A 1 82 ? 4.528 4.801 -22.529 1.00 88.31 82 LEU A N 1
ATOM 640 C CA . LEU A 1 82 ? 4.983 5.915 -23.371 1.00 88.31 82 LEU A CA 1
ATOM 641 C C . LEU A 1 82 ? 6.352 5.639 -23.995 1.00 88.31 82 LEU A C 1
ATOM 643 O O . LEU A 1 82 ? 6.554 5.893 -25.181 1.00 88.31 82 LEU A O 1
ATOM 647 N N . VAL A 1 83 ? 7.272 5.073 -23.217 1.00 83.44 83 VAL A N 1
ATOM 648 C CA . VAL A 1 83 ? 8.582 4.633 -23.704 1.00 83.44 83 VAL A CA 1
ATOM 649 C C . VAL A 1 83 ? 8.441 3.557 -24.782 1.00 83.44 83 VAL A C 1
ATOM 651 O O . VAL A 1 83 ? 9.100 3.643 -25.818 1.00 83.44 83 VAL A O 1
ATOM 654 N N . ALA A 1 84 ? 7.576 2.562 -24.572 1.00 81.69 84 ALA A N 1
ATOM 655 C CA . ALA A 1 84 ? 7.326 1.514 -25.558 1.00 81.69 84 ALA A CA 1
ATOM 656 C C . ALA A 1 84 ? 6.741 2.088 -26.860 1.00 81.69 84 ALA A C 1
ATOM 658 O O . ALA A 1 84 ? 7.218 1.761 -27.946 1.00 81.69 84 ALA A O 1
ATOM 659 N N . GLY A 1 85 ? 5.769 3.002 -26.758 1.00 83.50 85 GLY A N 1
ATOM 660 C CA . GLY A 1 85 ? 5.195 3.702 -27.908 1.00 83.50 85 GLY A CA 1
ATOM 661 C C . GLY A 1 85 ? 6.222 4.549 -28.662 1.00 83.50 85 GLY A C 1
ATOM 662 O O . GLY A 1 85 ? 6.262 4.520 -29.891 1.00 83.50 85 GLY A O 1
ATOM 663 N N . ALA A 1 86 ? 7.105 5.249 -27.946 1.00 82.62 86 ALA A N 1
ATOM 664 C CA . ALA A 1 86 ? 8.191 6.008 -28.557 1.00 82.62 86 ALA A CA 1
ATOM 665 C C . ALA A 1 86 ? 9.188 5.086 -29.276 1.00 82.62 86 ALA A C 1
ATOM 667 O O . ALA A 1 86 ? 9.583 5.366 -30.406 1.00 82.62 86 ALA A O 1
ATOM 668 N N . CYS A 1 87 ? 9.546 3.955 -28.663 1.00 76.56 87 CYS A N 1
ATOM 669 C CA . CYS A 1 87 ? 10.423 2.965 -29.280 1.00 76.56 87 CYS A CA 1
ATOM 670 C C . CYS A 1 87 ? 9.812 2.390 -30.566 1.00 76.56 87 CYS A C 1
ATOM 672 O O . CYS A 1 87 ? 10.499 2.322 -31.579 1.00 76.56 87 CYS A O 1
ATOM 674 N N . PHE A 1 88 ? 8.511 2.083 -30.564 1.00 75.12 88 PHE A N 1
ATOM 675 C CA . PHE A 1 88 ? 7.791 1.622 -31.753 1.00 75.12 88 PHE A CA 1
ATOM 676 C C . PHE A 1 88 ? 7.741 2.685 -32.864 1.00 75.12 88 PHE A C 1
ATOM 678 O O . PHE A 1 88 ? 7.898 2.370 -34.041 1.00 75.12 88 PHE A O 1
ATOM 685 N N . LEU A 1 89 ? 7.575 3.962 -32.504 1.00 80.44 89 LEU A N 1
ATOM 686 C CA . LEU A 1 89 ? 7.607 5.068 -33.465 1.00 80.44 89 LEU A CA 1
ATOM 687 C C . LEU A 1 89 ? 8.993 5.220 -34.118 1.00 80.44 89 LEU A C 1
ATOM 689 O O . LEU A 1 89 ? 9.086 5.460 -35.323 1.00 80.44 89 LEU A O 1
ATOM 693 N N . TRP A 1 90 ? 10.064 5.080 -33.330 1.00 74.62 90 TRP A N 1
ATOM 694 C CA . TRP A 1 90 ? 11.441 5.097 -33.831 1.00 74.62 90 TRP A CA 1
ATOM 695 C C . TRP A 1 90 ? 11.747 3.883 -34.705 1.00 74.62 90 TRP A C 1
ATOM 697 O O . TRP A 1 90 ? 12.346 4.041 -35.769 1.00 74.62 90 TRP A O 1
ATOM 707 N N . ASP A 1 91 ? 11.278 2.704 -34.305 1.00 71.06 91 ASP A N 1
ATOM 708 C CA . ASP A 1 91 ? 11.416 1.469 -35.073 1.00 71.06 91 ASP A CA 1
ATOM 709 C C . ASP A 1 91 ? 10.756 1.584 -36.455 1.00 71.06 91 ASP A C 1
ATOM 711 O O . ASP A 1 91 ? 11.375 1.304 -37.483 1.00 71.06 91 ASP A O 1
ATOM 715 N N . TYR A 1 92 ? 9.544 2.144 -36.493 1.00 72.12 92 TYR A N 1
ATOM 716 C CA . TYR A 1 92 ? 8.817 2.408 -37.733 1.00 72.12 92 TYR A CA 1
ATOM 717 C C . TYR A 1 92 ? 9.536 3.404 -38.663 1.00 72.12 92 TYR A C 1
ATOM 719 O O . TYR A 1 92 ? 9.356 3.359 -39.880 1.00 72.12 92 TYR A O 1
ATOM 727 N N . LYS A 1 93 ? 10.347 4.324 -38.120 1.00 74.88 93 LYS A N 1
ATOM 728 C CA . LYS A 1 93 ? 11.022 5.378 -38.897 1.00 74.88 93 LYS A CA 1
ATOM 729 C C . LYS A 1 93 ? 12.440 5.024 -39.363 1.00 74.88 93 LYS A C 1
ATOM 731 O O . LYS A 1 93 ? 12.833 5.538 -40.407 1.00 74.88 93 LYS A O 1
ATOM 736 N N . LEU A 1 94 ? 13.209 4.212 -38.626 1.00 67.81 94 LEU A N 1
ATOM 737 C CA . LEU A 1 94 ? 14.644 3.980 -38.899 1.00 67.81 94 LEU A CA 1
ATOM 738 C C . LEU A 1 94 ? 14.993 2.648 -39.587 1.00 67.81 94 LEU A C 1
ATOM 740 O O . LEU A 1 94 ? 16.114 2.513 -40.080 1.00 67.81 94 LEU A O 1
ATOM 744 N N . GLY A 1 95 ? 14.062 1.696 -39.683 1.00 65.31 95 GLY A N 1
ATOM 745 C CA . GLY A 1 95 ? 14.271 0.436 -40.405 1.00 65.31 95 GLY A CA 1
ATOM 746 C C . GLY A 1 95 ? 15.179 -0.595 -39.702 1.00 65.31 95 GLY A C 1
ATOM 747 O O . GLY A 1 95 ? 15.887 -0.305 -38.737 1.00 65.31 95 GLY A O 1
ATOM 748 N N . PHE A 1 96 ? 15.166 -1.822 -40.243 1.00 63.53 96 PHE A N 1
ATOM 749 C CA . PHE A 1 96 ? 15.548 -3.087 -39.582 1.00 63.53 96 PHE A CA 1
ATOM 750 C C . PHE A 1 96 ? 17.000 -3.198 -39.069 1.00 63.53 96 PHE A C 1
ATOM 752 O O . PHE A 1 96 ? 17.276 -3.970 -38.150 1.00 63.53 96 PHE A O 1
ATOM 759 N N . GLU A 1 97 ? 17.949 -2.443 -39.632 1.00 65.62 97 GLU A N 1
ATOM 760 C CA . GLU A 1 97 ? 19.350 -2.487 -39.178 1.00 65.62 97 GLU A CA 1
ATOM 761 C C . GLU A 1 97 ? 19.562 -1.758 -37.845 1.00 65.62 97 GLU A C 1
ATOM 763 O O . GLU A 1 97 ? 20.319 -2.231 -36.997 1.00 65.62 97 GLU A O 1
ATOM 768 N N . SER A 1 98 ? 18.830 -0.664 -37.608 1.00 64.88 98 SER A N 1
ATOM 769 C CA . SER A 1 98 ? 18.897 0.069 -36.336 1.00 64.88 98 SER A CA 1
ATOM 770 C C . SER A 1 98 ? 17.996 -0.560 -35.266 1.00 64.88 98 SER A C 1
ATOM 772 O O . SER A 1 98 ? 18.293 -0.478 -34.072 1.00 64.88 98 SER A O 1
ATOM 774 N N . THR A 1 99 ? 16.925 -1.242 -35.687 1.00 62.97 99 THR A N 1
ATOM 775 C CA . THR A 1 99 ? 15.953 -1.948 -34.835 1.00 62.97 99 THR A CA 1
ATOM 776 C C . THR A 1 99 ? 16.609 -2.869 -33.810 1.00 62.97 99 THR A C 1
ATOM 778 O O . THR A 1 99 ? 16.206 -2.875 -32.654 1.00 62.97 99 THR A O 1
ATOM 781 N N . LYS A 1 100 ? 17.685 -3.580 -34.171 1.00 70.88 100 LYS A N 1
ATOM 782 C CA . LYS A 1 100 ? 18.388 -4.532 -33.286 1.00 70.88 100 LYS A CA 1
ATOM 783 C C . LYS A 1 100 ? 18.817 -3.889 -31.958 1.00 70.88 100 LYS A C 1
ATOM 785 O O . LYS A 1 100 ? 18.603 -4.456 -30.887 1.00 70.88 100 LYS A O 1
ATOM 790 N N . TYR A 1 101 ? 19.386 -2.685 -32.027 1.00 74.31 101 TYR A N 1
ATOM 791 C CA . TYR A 1 101 ? 19.856 -1.952 -30.850 1.00 74.31 101 TYR A CA 1
ATOM 792 C C . TYR A 1 101 ? 18.711 -1.266 -30.102 1.00 74.31 101 TYR A C 1
ATOM 794 O O . TYR A 1 101 ? 18.728 -1.235 -28.873 1.00 74.31 101 TYR A O 1
ATOM 802 N N . TYR A 1 102 ? 17.693 -0.770 -30.810 1.00 72.31 102 TYR A N 1
ATOM 803 C CA . TYR A 1 102 ? 16.522 -0.155 -30.180 1.00 72.31 102 TYR A CA 1
ATOM 804 C C . TYR A 1 102 ? 15.649 -1.171 -29.447 1.00 72.31 102 TYR A C 1
ATOM 806 O O . TYR A 1 102 ? 15.230 -0.901 -28.325 1.00 72.31 102 TYR A O 1
ATOM 814 N N . THR A 1 103 ? 15.435 -2.363 -30.008 1.00 74.88 103 THR A N 1
ATOM 815 C CA . THR A 1 103 ? 14.724 -3.445 -29.319 1.00 74.88 103 THR A CA 1
ATOM 816 C C . THR A 1 103 ? 15.512 -3.921 -28.100 1.00 74.88 103 THR A C 1
ATOM 818 O O . THR A 1 103 ? 14.928 -4.100 -27.034 1.00 74.88 103 THR A O 1
ATOM 821 N N . ALA A 1 104 ? 16.840 -4.049 -28.202 1.00 80.06 104 ALA A N 1
ATOM 822 C CA . ALA A 1 104 ? 17.680 -4.358 -27.044 1.00 80.06 104 ALA A CA 1
ATOM 823 C C . ALA A 1 104 ? 17.576 -3.271 -25.956 1.00 80.06 104 ALA A C 1
ATOM 825 O O . ALA A 1 104 ? 17.379 -3.590 -24.782 1.00 80.06 104 ALA A O 1
ATOM 826 N N . ALA A 1 105 ? 17.622 -1.991 -26.338 1.00 79.94 105 ALA A N 1
ATOM 827 C CA . ALA A 1 105 ? 17.427 -0.871 -25.419 1.00 79.94 105 ALA A CA 1
ATOM 828 C C . ALA A 1 105 ? 16.026 -0.882 -24.780 1.00 79.94 105 ALA A C 1
ATOM 830 O O . ALA A 1 105 ? 15.902 -0.637 -23.581 1.00 79.94 105 ALA A O 1
ATOM 831 N N . ALA A 1 106 ? 14.984 -1.226 -25.540 1.00 78.19 106 ALA A N 1
ATOM 832 C CA . ALA A 1 106 ? 13.617 -1.343 -25.041 1.00 78.19 106 ALA A CA 1
ATOM 833 C C . ALA A 1 106 ? 13.481 -2.444 -23.984 1.00 78.19 106 ALA A C 1
ATOM 835 O O . ALA A 1 106 ? 12.862 -2.219 -22.945 1.00 78.19 106 ALA A O 1
ATOM 836 N N . VAL A 1 107 ? 14.095 -3.612 -24.205 1.00 83.06 107 VAL A N 1
ATOM 837 C CA . VAL A 1 107 ? 14.084 -4.723 -23.239 1.00 83.06 107 VAL A CA 1
ATOM 838 C C . VAL A 1 107 ? 14.826 -4.345 -21.956 1.00 83.06 107 VAL A C 1
ATOM 840 O O . VAL A 1 107 ? 14.333 -4.620 -20.859 1.00 83.06 107 VAL A O 1
ATOM 843 N N . VAL A 1 108 ? 15.978 -3.676 -22.066 1.00 85.56 108 VAL A N 1
ATOM 844 C CA . VAL A 1 108 ? 16.731 -3.188 -20.897 1.00 85.56 108 VAL A CA 1
ATOM 845 C C . VAL A 1 108 ? 15.908 -2.164 -20.118 1.00 85.56 108 VAL A C 1
ATOM 847 O O . VAL A 1 108 ? 15.767 -2.284 -18.902 1.00 85.56 108 VAL A O 1
ATOM 850 N N . LEU A 1 109 ? 15.312 -1.191 -20.804 1.00 84.69 109 LEU A N 1
ATOM 851 C CA . LEU A 1 109 ? 14.512 -0.150 -20.169 1.00 84.69 109 LEU A CA 1
ATOM 852 C C . LEU A 1 109 ? 13.249 -0.721 -19.512 1.00 84.69 109 LEU A C 1
ATOM 854 O O . LEU A 1 109 ? 12.949 -0.379 -18.370 1.00 84.69 109 LEU A O 1
ATOM 858 N N . TYR A 1 110 ? 12.565 -1.660 -20.169 1.00 83.50 110 TYR A N 1
ATOM 859 C CA . TYR A 1 110 ? 11.450 -2.399 -19.577 1.00 83.50 110 TYR A CA 1
ATOM 860 C C . TYR A 1 110 ? 11.887 -3.172 -18.327 1.00 83.50 110 TYR A C 1
ATOM 862 O O . TYR A 1 110 ? 11.207 -3.114 -17.303 1.00 83.50 110 TYR A O 1
ATOM 870 N N . SER A 1 111 ? 13.040 -3.843 -18.368 1.00 86.12 111 SER A N 1
ATOM 871 C CA . SER A 1 111 ? 13.580 -4.575 -17.215 1.00 86.12 111 SER A CA 1
ATOM 872 C C . SER A 1 111 ? 13.876 -3.643 -16.035 1.00 86.12 111 SER A C 1
ATOM 874 O O . SER A 1 111 ? 13.534 -3.966 -14.899 1.00 86.12 111 SER A O 1
ATOM 876 N N . LEU A 1 112 ? 14.435 -2.455 -16.295 1.00 88.44 112 LEU A N 1
ATOM 877 C CA . LEU A 1 112 ? 14.678 -1.434 -15.271 1.00 88.44 112 LEU A CA 1
ATOM 878 C C . LEU A 1 112 ? 13.376 -0.886 -14.678 1.00 88.44 112 LEU A C 1
ATOM 880 O O . LEU A 1 112 ? 13.275 -0.760 -13.462 1.00 88.44 112 LEU A O 1
ATOM 884 N N . LEU A 1 113 ? 12.371 -0.600 -15.509 1.00 85.06 113 LEU A N 1
ATOM 885 C CA . LEU A 1 113 ? 11.056 -0.127 -15.063 1.00 85.06 113 LEU A CA 1
ATOM 886 C C . LEU A 1 113 ? 10.335 -1.168 -14.195 1.00 85.06 113 LEU A C 1
ATOM 888 O O . LEU A 1 113 ? 9.821 -0.825 -13.132 1.00 85.06 113 LEU A O 1
ATOM 892 N N . ASN A 1 114 ? 10.349 -2.444 -14.594 1.00 87.31 114 ASN A N 1
ATOM 893 C CA . ASN A 1 114 ? 9.771 -3.525 -13.788 1.00 87.31 114 ASN A CA 1
ATOM 894 C C . ASN A 1 114 ? 10.559 -3.761 -12.495 1.00 87.31 114 ASN A C 1
ATOM 896 O O . ASN A 1 114 ? 9.961 -4.005 -11.446 1.00 87.31 114 ASN A O 1
ATOM 900 N N . GLY A 1 115 ? 11.888 -3.638 -12.539 1.00 88.12 115 GLY A N 1
ATOM 901 C CA . GLY A 1 115 ? 12.736 -3.677 -11.351 1.00 88.12 115 GLY A CA 1
ATOM 902 C C . GLY A 1 115 ? 12.423 -2.533 -10.385 1.00 88.12 115 GLY A C 1
ATOM 903 O O . GLY A 1 115 ? 12.222 -2.774 -9.198 1.00 88.12 115 GLY A O 1
ATOM 904 N N . ALA A 1 116 ? 12.299 -1.304 -10.889 1.00 86.75 116 ALA A N 1
ATOM 905 C CA . ALA A 1 116 ? 11.936 -0.131 -10.099 1.00 86.75 116 ALA A CA 1
ATOM 906 C C . ALA A 1 116 ? 10.542 -0.270 -9.474 1.00 86.75 116 ALA A C 1
ATOM 908 O O . ALA A 1 116 ? 10.380 0.018 -8.290 1.00 86.75 116 ALA A O 1
ATOM 909 N N . LEU A 1 117 ? 9.559 -0.773 -10.228 1.00 84.94 117 LEU A N 1
ATOM 910 C CA . LEU A 1 117 ? 8.225 -1.073 -9.708 1.00 84.94 117 LEU A CA 1
ATOM 911 C C . LEU A 1 117 ? 8.286 -2.128 -8.596 1.00 84.94 117 LEU A C 1
ATOM 913 O O . LEU A 1 117 ? 7.704 -1.936 -7.533 1.00 84.94 117 LEU A O 1
ATOM 917 N N . THR A 1 118 ? 9.032 -3.213 -8.808 1.00 85.62 118 THR A N 1
ATOM 918 C CA . THR A 1 118 ? 9.195 -4.283 -7.810 1.00 85.62 118 THR A CA 1
ATOM 919 C C . THR A 1 118 ? 9.854 -3.757 -6.534 1.00 85.62 118 THR A C 1
ATOM 921 O O . THR A 1 118 ? 9.365 -4.011 -5.433 1.00 85.62 118 THR A O 1
ATOM 924 N N . LEU A 1 119 ? 10.923 -2.968 -6.672 1.00 87.19 119 LEU A N 1
ATOM 925 C CA . LEU A 1 119 ? 11.604 -2.320 -5.553 1.00 87.19 119 LEU A CA 1
ATOM 926 C C . LEU A 1 119 ? 10.683 -1.342 -4.822 1.00 87.19 119 LEU A C 1
ATOM 928 O O . LEU A 1 119 ? 10.683 -1.320 -3.594 1.00 87.19 119 LEU A O 1
ATOM 932 N N . TRP A 1 120 ? 9.874 -0.566 -5.546 1.00 83.25 120 TRP A N 1
ATOM 933 C CA . TRP A 1 120 ? 8.900 0.345 -4.949 1.00 83.25 120 TRP A CA 1
ATOM 934 C C . TRP A 1 120 ? 7.857 -0.405 -4.117 1.00 83.25 120 TRP A C 1
ATOM 936 O O . TRP A 1 120 ? 7.641 -0.061 -2.953 1.00 83.25 120 TRP A O 1
ATOM 946 N N . ILE A 1 121 ? 7.272 -1.472 -4.672 1.00 83.44 121 ILE A N 1
ATOM 947 C CA . ILE A 1 121 ? 6.298 -2.312 -3.964 1.00 83.44 121 ILE A CA 1
ATOM 948 C C . ILE A 1 121 ? 6.922 -2.874 -2.675 1.00 83.44 121 ILE A C 1
ATOM 950 O O . ILE A 1 121 ? 6.312 -2.839 -1.607 1.00 83.44 121 ILE A O 1
ATOM 954 N N . TRP A 1 122 ? 8.165 -3.353 -2.744 1.00 81.75 122 TRP A N 1
ATOM 955 C CA . TRP A 1 122 ? 8.850 -3.949 -1.595 1.00 81.75 122 TRP A CA 1
ATOM 956 C C . TRP A 1 122 ? 9.252 -2.935 -0.518 1.00 81.75 122 TRP A C 1
ATOM 958 O O . TRP A 1 122 ? 9.099 -3.219 0.667 1.00 81.75 122 TRP A O 1
ATOM 968 N N . LEU A 1 123 ? 9.772 -1.765 -0.900 1.00 76.94 123 LEU A N 1
ATOM 969 C CA . LEU A 1 123 ? 10.318 -0.776 0.039 1.00 76.94 123 LEU A CA 1
ATOM 970 C C . LEU A 1 123 ? 9.260 0.164 0.613 1.00 76.94 123 LEU A C 1
ATOM 972 O O . LEU A 1 123 ? 9.342 0.541 1.782 1.00 76.94 123 LEU A O 1
ATOM 976 N N . LYS A 1 124 ? 8.313 0.606 -0.217 1.00 75.19 124 LYS A N 1
ATOM 977 C CA . LYS A 1 124 ? 7.342 1.644 0.145 1.00 75.19 124 LYS A CA 1
ATOM 978 C C . LYS A 1 124 ? 5.971 1.086 0.441 1.00 75.19 124 LYS A C 1
ATOM 980 O O . LYS A 1 124 ? 5.343 1.532 1.396 1.00 75.19 124 LYS A O 1
ATOM 985 N N . GLU A 1 125 ? 5.515 0.141 -0.369 1.00 72.62 125 GLU A N 1
ATOM 986 C CA . GLU A 1 125 ? 4.162 -0.366 -0.211 1.00 72.62 125 GLU A CA 1
ATOM 987 C C . GLU A 1 125 ? 4.094 -1.454 0.837 1.00 72.62 125 GLU A C 1
ATOM 989 O O . GLU A 1 125 ? 3.112 -1.433 1.539 1.00 72.62 125 GLU A O 1
ATOM 994 N N . ALA A 1 126 ? 5.089 -2.336 0.998 1.00 74.56 126 ALA A N 1
ATOM 995 C CA . ALA A 1 126 ? 5.328 -3.226 2.153 1.00 74.56 126 ALA A CA 1
ATOM 996 C C . ALA A 1 126 ? 4.090 -3.749 2.941 1.00 74.56 126 ALA A C 1
ATOM 998 O O . ALA A 1 126 ? 4.152 -3.923 4.159 1.00 74.56 126 ALA A O 1
ATOM 999 N N . GLY A 1 127 ? 2.961 -4.010 2.272 1.00 73.75 127 GLY A N 1
ATOM 1000 C CA . GLY A 1 127 ? 1.694 -4.400 2.908 1.00 73.75 127 GLY A CA 1
ATOM 1001 C C . GLY A 1 127 ? 0.848 -3.260 3.504 1.00 73.75 127 GLY A C 1
ATOM 1002 O O . GLY A 1 127 ? -0.136 -3.543 4.178 1.00 73.75 127 GLY A O 1
ATOM 1003 N N . THR A 1 128 ? 1.199 -1.995 3.281 1.00 80.94 128 THR A N 1
ATOM 1004 C CA . THR A 1 128 ? 0.375 -0.800 3.496 1.00 80.94 128 THR A CA 1
ATOM 1005 C C . THR A 1 128 ? -0.893 -0.890 2.658 1.00 80.94 128 THR A C 1
ATOM 1007 O O . THR A 1 128 ? -0.861 -0.841 1.430 1.00 80.94 128 THR A O 1
ATOM 1010 N N . VAL A 1 129 ? -2.018 -1.024 3.349 1.00 83.75 129 VAL A N 1
ATOM 1011 C CA . VAL A 1 129 ? -3.358 -1.136 2.762 1.00 83.75 129 VAL A CA 1
ATOM 1012 C C . VAL A 1 129 ? -4.045 0.222 2.710 1.00 83.75 129 VAL A C 1
ATOM 1014 O O . VAL A 1 129 ? -4.844 0.487 1.817 1.00 83.75 129 VAL A O 1
ATOM 1017 N N . TYR A 1 130 ? -3.721 1.106 3.652 1.00 84.12 130 TYR A N 1
ATOM 1018 C CA . TYR A 1 130 ? -4.363 2.406 3.747 1.00 84.12 1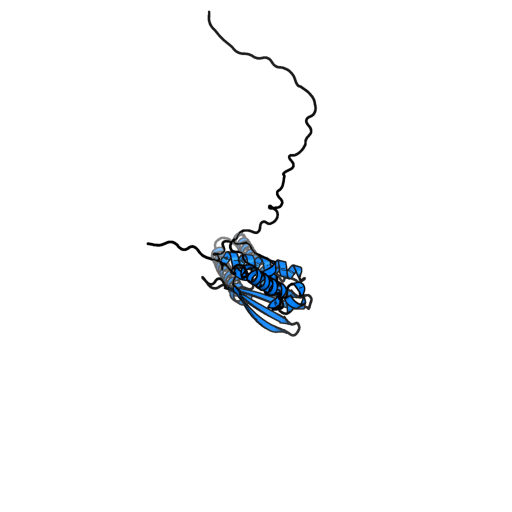30 TYR A CA 1
ATOM 1019 C C . TYR A 1 130 ? -3.379 3.487 4.184 1.00 84.12 130 TYR A C 1
ATOM 1021 O O . TYR A 1 130 ? -2.696 3.345 5.198 1.00 84.12 130 TYR A O 1
ATOM 1029 N N . GLU A 1 131 ? -3.375 4.601 3.460 1.00 86.00 131 GLU A N 1
ATOM 1030 C CA . GLU A 1 131 ? -2.773 5.860 3.887 1.00 86.00 131 GLU A CA 1
ATOM 1031 C C . GLU A 1 131 ? -3.863 6.932 3.908 1.00 86.00 131 GLU A C 1
ATOM 1033 O O . GLU A 1 131 ? -4.681 7.024 2.993 1.00 86.00 131 GLU A O 1
ATOM 1038 N N . GLY A 1 132 ? -3.886 7.769 4.938 1.00 83.81 132 GLY A N 1
ATOM 1039 C CA . GLY A 1 132 ? -4.850 8.859 5.020 1.00 83.81 132 GLY A CA 1
ATOM 1040 C C . GLY A 1 132 ? -4.412 9.965 5.962 1.00 83.81 132 GLY A C 1
ATOM 1041 O O . GLY A 1 132 ? -3.496 9.801 6.765 1.00 83.81 132 GLY A O 1
ATOM 1042 N N . THR A 1 133 ? -5.067 11.114 5.862 1.00 84.38 133 THR A N 1
ATOM 1043 C CA . THR A 1 133 ? -4.839 12.259 6.746 1.00 84.38 133 THR A CA 1
ATOM 1044 C C . THR A 1 133 ? -6.092 12.504 7.575 1.00 84.38 133 THR A C 1
ATOM 1046 O O . THR A 1 133 ? -7.195 12.579 7.034 1.00 84.38 133 THR A O 1
ATOM 1049 N N . SER A 1 134 ? -5.939 12.594 8.894 1.00 80.50 134 SER A N 1
ATOM 1050 C CA . SER A 1 134 ? -7.044 12.927 9.792 1.00 80.50 134 SER A CA 1
ATOM 1051 C C . SER A 1 134 ? -7.473 14.390 9.612 1.00 80.50 134 SER A C 1
ATOM 1053 O O . SER A 1 134 ? -6.662 15.214 9.181 1.00 80.50 134 SER A O 1
ATOM 1055 N N . PRO A 1 135 ? -8.702 14.770 10.006 1.00 72.69 135 PRO A N 1
ATOM 1056 C CA . PRO A 1 135 ? -9.113 16.178 10.072 1.00 72.69 135 PRO A CA 1
ATOM 1057 C C . PRO A 1 135 ? -8.193 17.032 10.961 1.00 72.69 135 PRO A C 1
ATOM 1059 O O . PRO A 1 135 ? -7.989 18.218 10.713 1.00 72.69 135 PRO A O 1
ATOM 1062 N N . SER A 1 136 ? -7.568 16.409 11.965 1.00 74.50 136 SER A N 1
ATOM 1063 C CA . SER A 1 136 ? -6.546 17.022 12.820 1.00 74.50 136 SER A CA 1
ATOM 1064 C C . SER A 1 136 ? -5.221 17.281 12.088 1.00 74.50 136 SER A C 1
ATOM 1066 O O . SER A 1 136 ? -4.347 17.954 12.632 1.00 74.50 136 SER A O 1
ATOM 1068 N N . GLY A 1 137 ? -5.079 16.792 10.851 1.00 74.81 137 GLY A N 1
ATOM 1069 C CA . GLY A 1 137 ? -3.935 16.922 9.948 1.00 74.81 137 GLY A CA 1
ATOM 1070 C C . GLY A 1 137 ? -2.756 16.003 10.277 1.00 74.81 137 GLY A C 1
ATOM 1071 O O . GLY A 1 137 ? -1.626 16.307 9.907 1.00 74.81 137 GLY A O 1
ATOM 1072 N N . GLU A 1 138 ? -3.005 14.906 10.991 1.00 82.38 138 GLU A N 1
ATOM 1073 C CA . GLU A 1 138 ? -2.023 13.849 11.255 1.00 82.38 138 GLU A CA 1
ATOM 1074 C C . GLU A 1 138 ? -2.135 12.776 10.167 1.00 82.38 138 GLU A C 1
ATOM 1076 O O . GLU A 1 138 ? -3.244 12.409 9.772 1.00 82.38 138 GLU A O 1
ATOM 1081 N N . LYS A 1 139 ? -1.005 12.261 9.672 1.00 85.19 139 LYS A N 1
ATOM 1082 C CA . LYS A 1 139 ? -1.008 11.189 8.667 1.00 85.19 139 LYS A CA 1
ATOM 1083 C C . LYS A 1 139 ? -1.034 9.829 9.355 1.00 85.19 139 LYS A C 1
ATOM 1085 O O . LYS A 1 139 ? -0.237 9.579 10.256 1.00 85.19 139 LYS A O 1
ATOM 1090 N N . ILE A 1 140 ? -1.910 8.945 8.902 1.00 86.12 140 ILE A N 1
ATOM 1091 C CA . ILE A 1 140 ? -2.025 7.559 9.346 1.00 86.12 140 ILE A CA 1
ATOM 1092 C C . ILE A 1 140 ? -1.681 6.631 8.180 1.00 86.12 140 ILE A C 1
ATOM 1094 O O . ILE A 1 140 ? -2.205 6.788 7.081 1.00 86.12 140 ILE A O 1
ATOM 1098 N N . SER A 1 141 ? -0.794 5.672 8.427 1.00 86.75 141 SER A N 1
ATOM 1099 C CA . SER A 1 141 ? -0.462 4.584 7.507 1.00 86.75 141 SER A CA 1
ATOM 1100 C C . SER A 1 141 ? -0.757 3.264 8.201 1.00 86.75 141 SER A C 1
ATOM 1102 O O . SER A 1 141 ? -0.292 3.043 9.318 1.00 86.75 141 SER A O 1
ATOM 1104 N N . ILE A 1 142 ? -1.528 2.394 7.561 1.00 88.06 142 ILE A N 1
ATOM 1105 C CA . ILE A 1 142 ? -1.930 1.095 8.096 1.00 88.06 142 ILE A CA 1
ATOM 1106 C C . ILE A 1 142 ? -1.395 0.017 7.164 1.00 88.06 142 ILE A C 1
ATOM 1108 O O . ILE A 1 142 ? -1.793 -0.055 6.002 1.00 88.06 142 ILE A O 1
ATOM 1112 N N . ALA A 1 143 ? -0.510 -0.824 7.688 1.00 87.38 143 ALA A N 1
ATOM 1113 C CA . ALA A 1 143 ? -0.015 -2.015 7.014 1.00 87.38 143 ALA A CA 1
ATOM 1114 C C . ALA A 1 143 ? -0.576 -3.269 7.675 1.00 87.38 143 ALA A C 1
ATOM 1116 O O . ALA A 1 143 ? -0.632 -3.351 8.901 1.00 87.38 143 ALA A O 1
ATOM 1117 N N . THR A 1 144 ? -1.000 -4.242 6.876 1.00 87.31 144 THR A N 1
ATOM 1118 C CA . THR A 1 144 ? -1.673 -5.446 7.371 1.00 87.31 144 THR A CA 1
ATOM 1119 C C . THR A 1 144 ? -0.952 -6.688 6.871 1.00 87.31 144 THR A C 1
ATOM 1121 O O . THR A 1 144 ? -0.466 -6.760 5.741 1.00 87.31 144 THR A O 1
ATOM 1124 N N . SER A 1 145 ? -0.826 -7.683 7.741 1.00 84.75 145 SER A N 1
ATOM 1125 C CA . SER A 1 145 ? -0.100 -8.915 7.460 1.00 84.75 145 SER A CA 1
ATOM 1126 C C . SER A 1 145 ? -0.731 -10.100 8.180 1.00 84.75 145 SER A C 1
ATOM 1128 O O . SER A 1 145 ? -1.303 -9.986 9.265 1.00 84.75 145 SER A O 1
ATOM 1130 N N . THR A 1 146 ? -0.615 -11.266 7.562 1.00 85.06 146 THR A N 1
ATOM 1131 C CA . THR A 1 146 ? -1.111 -12.538 8.088 1.00 85.06 146 THR A CA 1
ATOM 1132 C C . THR A 1 146 ? -0.014 -13.578 7.942 1.00 85.06 146 THR A C 1
ATOM 1134 O O . THR A 1 146 ? 0.677 -13.617 6.920 1.00 85.06 146 THR A O 1
ATOM 1137 N N . LYS A 1 147 ? 0.154 -14.436 8.948 1.00 84.12 147 LYS A N 1
ATOM 1138 C CA . LYS A 1 147 ? 1.066 -15.582 8.858 1.00 84.12 147 LYS A CA 1
ATOM 1139 C C . LYS A 1 147 ? 0.310 -16.784 8.292 1.00 84.12 147 LYS A C 1
ATOM 1141 O O . LYS A 1 147 ? -0.900 -16.907 8.459 1.00 84.12 147 LYS A O 1
ATOM 1146 N N . LYS A 1 148 ? 1.020 -17.675 7.595 1.00 81.38 148 LYS A N 1
ATOM 1147 C CA . LYS A 1 148 ? 0.412 -18.905 7.065 1.00 81.38 148 LYS A CA 1
ATOM 1148 C C . LYS A 1 148 ? -0.100 -19.760 8.226 1.00 81.38 148 LYS A C 1
ATOM 1150 O O . LYS A 1 148 ? 0.645 -19.986 9.174 1.00 81.38 148 LYS A O 1
ATOM 1155 N N . ASN A 1 149 ? -1.332 -20.254 8.101 1.00 79.25 149 ASN A N 1
ATOM 1156 C CA . ASN A 1 149 ? -2.009 -21.121 9.075 1.00 79.25 149 ASN A CA 1
ATOM 1157 C C . ASN A 1 149 ? -2.236 -20.493 10.462 1.00 79.25 149 ASN A C 1
ATOM 1159 O O . ASN A 1 149 ? -2.523 -21.214 11.413 1.00 79.25 149 ASN A O 1
ATOM 1163 N N . ASP A 1 150 ? -2.129 -19.170 10.577 1.00 82.31 150 ASP A N 1
ATOM 1164 C CA . ASP A 1 150 ? -2.421 -18.435 11.803 1.00 82.31 150 ASP A CA 1
ATOM 1165 C C . ASP A 1 150 ? -3.612 -17.498 11.536 1.00 82.31 150 ASP A C 1
ATOM 1167 O O . ASP A 1 150 ? -3.477 -16.565 10.736 1.00 82.31 150 ASP A O 1
ATOM 1171 N N . PRO A 1 151 ? -4.783 -17.716 12.167 1.00 83.88 151 PRO A N 1
ATOM 1172 C CA . PRO A 1 151 ? -5.974 -16.885 11.992 1.00 83.88 151 PRO A CA 1
ATOM 1173 C C . PRO A 1 151 ? -5.884 -15.542 12.741 1.00 83.88 151 PRO A C 1
ATOM 1175 O O . PRO A 1 151 ? -6.899 -14.991 13.171 1.00 83.88 151 PRO A O 1
ATOM 1178 N N . THR A 1 152 ? -4.673 -15.006 12.892 1.00 87.69 152 THR A N 1
ATOM 1179 C CA . THR A 1 152 ? -4.393 -13.715 13.517 1.00 87.69 152 THR A CA 1
ATOM 1180 C C . THR A 1 152 ? -4.144 -12.651 12.453 1.00 87.69 152 THR A C 1
ATOM 1182 O O . THR A 1 152 ? -3.219 -12.741 11.639 1.00 87.69 152 THR A O 1
ATOM 1185 N N . TYR A 1 153 ? -4.945 -11.596 12.502 1.00 86.69 153 TYR A N 1
ATOM 1186 C CA . TYR A 1 153 ? -4.776 -10.389 11.714 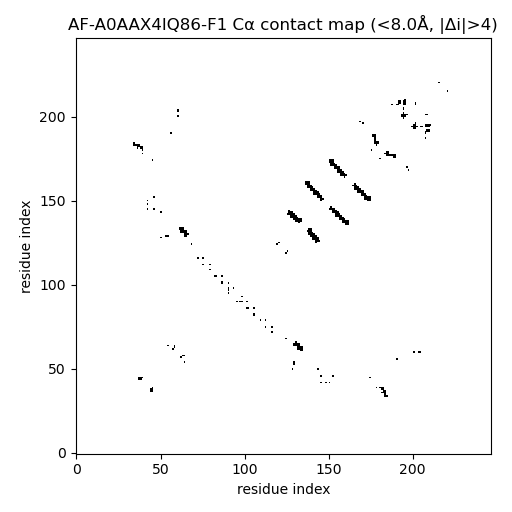1.00 86.69 153 TYR A CA 1
ATOM 1187 C C . TYR A 1 153 ? -3.789 -9.456 12.416 1.00 86.69 153 TYR A C 1
ATOM 1189 O O . TYR A 1 153 ? -4.042 -8.990 13.530 1.00 86.69 153 TYR A O 1
ATOM 1197 N N . ASN A 1 154 ? -2.642 -9.205 11.783 1.00 87.94 154 ASN A N 1
ATOM 1198 C CA . ASN A 1 154 ? -1.606 -8.330 12.322 1.00 87.94 154 ASN A CA 1
ATOM 1199 C C . ASN A 1 154 ? -1.635 -7.001 11.576 1.00 87.94 154 ASN A C 1
ATOM 1201 O O . ASN A 1 154 ? -1.406 -6.954 10.368 1.00 87.94 154 ASN A O 1
ATOM 1205 N N . MET A 1 155 ? -1.865 -5.918 12.303 1.00 86.44 155 MET A N 1
ATOM 1206 C CA . MET A 1 155 ? -1.881 -4.560 11.787 1.00 86.44 155 MET A CA 1
ATOM 1207 C C . MET A 1 155 ? -0.739 -3.759 12.405 1.00 86.44 155 MET A C 1
ATOM 1209 O O . MET A 1 155 ? -0.547 -3.752 13.619 1.00 86.44 155 MET A O 1
ATOM 1213 N N . LYS A 1 156 ? -0.011 -3.030 11.569 1.00 87.38 156 LYS A N 1
ATOM 1214 C CA . LYS A 1 156 ? 0.982 -2.038 11.962 1.00 87.38 156 LYS A CA 1
ATOM 1215 C C . LYS A 1 156 ? 0.465 -0.667 11.566 1.00 87.38 156 LYS A C 1
ATOM 1217 O O . LYS A 1 156 ? 0.334 -0.362 10.384 1.00 87.38 156 LYS A O 1
ATOM 1222 N N . ILE A 1 157 ? 0.157 0.150 12.562 1.00 86.06 157 ILE A N 1
ATOM 1223 C CA . ILE A 1 157 ? -0.362 1.500 12.388 1.00 86.06 157 ILE A CA 1
ATOM 1224 C C . ILE A 1 157 ? 0.764 2.482 12.685 1.00 86.06 157 ILE A C 1
ATOM 1226 O O . ILE A 1 157 ? 1.242 2.569 13.812 1.00 86.06 157 ILE A O 1
ATOM 1230 N N . THR A 1 158 ? 1.187 3.244 11.685 1.00 85.56 158 THR A N 1
ATOM 1231 C CA . THR A 1 158 ? 2.170 4.317 11.837 1.00 85.56 158 THR A CA 1
ATOM 1232 C C . THR A 1 158 ? 1.461 5.662 11.778 1.00 85.56 158 THR A C 1
ATOM 1234 O O . THR A 1 158 ? 0.889 6.043 10.757 1.00 85.56 158 THR A O 1
ATOM 1237 N N . LEU A 1 159 ? 1.513 6.391 12.887 1.00 82.50 159 LEU A N 1
ATOM 1238 C CA . LEU A 1 159 ? 0.961 7.730 13.047 1.00 82.50 159 LEU A CA 1
ATOM 1239 C C . LEU A 1 159 ? 2.088 8.743 12.895 1.00 82.50 159 LEU A C 1
ATOM 1241 O O . LEU A 1 159 ? 3.052 8.703 13.652 1.00 82.50 159 LEU A O 1
ATOM 1245 N N . THR A 1 160 ? 1.978 9.649 11.934 1.00 82.94 160 THR A N 1
ATOM 1246 C CA . THR A 1 160 ? 2.912 10.764 11.757 1.00 82.94 160 THR A CA 1
ATOM 1247 C C . THR A 1 160 ? 2.205 12.047 12.171 1.00 82.94 160 THR A C 1
ATOM 1249 O O . THR A 1 160 ? 1.298 12.520 11.479 1.00 82.94 160 THR A O 1
ATOM 1252 N N . HIS A 1 161 ? 2.609 12.603 13.311 1.00 80.12 161 HIS A N 1
ATOM 1253 C CA . HIS A 1 161 ? 2.072 13.871 13.797 1.00 80.12 161 HIS A CA 1
ATOM 1254 C C . HIS A 1 161 ? 2.555 15.031 12.919 1.00 80.12 161 HIS A C 1
ATOM 1256 O O . HIS A 1 161 ? 3.566 14.927 12.221 1.00 80.12 161 HIS A O 1
ATOM 1262 N N . LYS A 1 162 ? 1.879 16.182 13.010 1.00 71.88 162 LYS A N 1
ATOM 1263 C CA . LYS A 1 162 ? 2.295 17.426 12.331 1.00 71.88 162 LYS A CA 1
ATOM 1264 C C . LYS A 1 162 ? 3.728 17.856 12.668 1.00 71.88 162 LYS A C 1
ATOM 1266 O O . LYS A 1 162 ? 4.376 18.488 11.846 1.00 71.88 162 LYS A O 1
ATOM 1271 N N . ASN A 1 163 ? 4.222 17.470 13.846 1.00 72.31 163 ASN A N 1
ATOM 1272 C CA . ASN A 1 163 ? 5.586 17.738 14.305 1.00 72.31 163 ASN A CA 1
ATOM 1273 C C . ASN A 1 163 ? 6.644 16.772 13.718 1.00 72.31 163 ASN A C 1
ATOM 1275 O O . ASN A 1 163 ? 7.800 16.797 14.119 1.00 72.31 163 ASN A O 1
ATOM 1279 N N . GLY A 1 164 ? 6.254 15.864 12.815 1.00 68.94 164 GLY A N 1
ATOM 1280 C CA . GLY A 1 164 ? 7.149 14.870 12.210 1.00 68.94 164 GLY A CA 1
ATOM 1281 C C . GLY A 1 164 ? 7.425 13.635 13.077 1.00 68.94 164 GLY A C 1
ATOM 1282 O O . GLY A 1 164 ? 8.060 12.693 12.602 1.00 68.94 164 GLY A O 1
ATOM 1283 N N . GLU A 1 165 ? 6.920 13.597 14.313 1.00 78.00 165 GLU A N 1
ATOM 1284 C CA . GLU A 1 165 ? 7.064 12.446 15.206 1.00 78.00 165 GLU A CA 1
ATOM 1285 C C . GLU A 1 165 ? 6.224 11.257 14.720 1.00 78.00 165 GLU A C 1
ATOM 1287 O O . GLU A 1 165 ? 5.006 11.366 14.517 1.00 78.00 165 GLU A O 1
ATOM 1292 N N . LYS A 1 166 ? 6.894 10.113 14.541 1.00 82.12 166 LYS A N 1
ATOM 1293 C CA . LYS A 1 166 ? 6.293 8.855 14.094 1.00 82.12 166 LYS A CA 1
ATOM 1294 C C . LYS A 1 166 ? 6.056 7.938 15.287 1.00 82.12 166 LYS A C 1
ATOM 1296 O O . LYS A 1 166 ? 7.009 7.505 15.928 1.00 82.12 166 LYS A O 1
ATOM 1301 N N . LYS A 1 167 ? 4.799 7.588 15.542 1.00 83.62 167 LYS A N 1
ATOM 1302 C CA . LYS A 1 167 ? 4.409 6.594 16.544 1.00 83.62 167 LYS A CA 1
ATOM 1303 C C . LYS A 1 167 ? 3.890 5.346 15.843 1.00 83.62 167 LYS A C 1
ATOM 1305 O O . LYS A 1 167 ? 2.896 5.417 15.127 1.00 83.62 167 LYS A O 1
ATOM 1310 N N . THR A 1 168 ? 4.555 4.216 16.055 1.00 85.62 168 THR A N 1
ATOM 1311 C CA . THR A 1 168 ? 4.126 2.919 15.519 1.00 85.62 168 THR A CA 1
ATOM 1312 C C . THR A 1 168 ? 3.387 2.140 16.599 1.00 85.62 168 THR A C 1
ATOM 1314 O O . THR A 1 168 ? 3.878 2.014 17.717 1.00 85.62 168 THR A O 1
ATOM 1317 N N . LEU A 1 169 ? 2.206 1.635 16.262 1.00 84.62 169 LEU A N 1
ATOM 1318 C CA . LEU A 1 169 ? 1.385 0.759 17.087 1.00 84.62 169 LEU A CA 1
ATOM 1319 C C . LEU A 1 169 ? 1.219 -0.570 16.353 1.00 84.62 169 LEU A C 1
ATOM 1321 O O . LEU A 1 169 ? 0.953 -0.583 15.152 1.00 84.62 169 LEU A O 1
ATOM 1325 N N . GLU A 1 170 ? 1.372 -1.676 17.069 1.00 86.88 170 GLU A N 1
ATOM 1326 C CA . GLU A 1 170 ? 1.139 -3.017 16.536 1.00 86.88 170 GLU A CA 1
ATOM 1327 C C . GLU A 1 170 ? -0.099 -3.605 17.213 1.00 86.88 170 GLU A C 1
ATOM 1329 O O . GLU A 1 170 ? -0.228 -3.563 18.437 1.00 86.88 170 GLU A O 1
ATOM 1334 N N . LEU A 1 171 ? -1.029 -4.108 16.406 1.00 84.12 171 LEU A N 1
ATOM 1335 C CA . LEU A 1 171 ? -2.275 -4.715 16.848 1.00 84.12 171 LEU A CA 1
ATOM 1336 C C . LEU A 1 171 ? -2.386 -6.104 16.225 1.00 84.12 171 LEU A C 1
ATOM 1338 O O . LEU A 1 171 ? -2.399 -6.236 15.005 1.00 84.12 171 LEU A O 1
ATOM 1342 N N . SER A 1 172 ? -2.500 -7.129 17.061 1.00 87.44 172 SER A N 1
ATOM 1343 C CA . SER A 1 172 ? -2.668 -8.516 16.626 1.00 87.44 172 SER A CA 1
ATOM 1344 C C . SER A 1 172 ? -3.962 -9.054 17.209 1.00 87.44 172 SER A C 1
ATOM 1346 O O . SER A 1 172 ? -4.069 -9.190 18.428 1.00 87.44 172 SER A O 1
ATOM 1348 N N . LYS A 1 173 ? -4.952 -9.325 16.353 1.00 87.06 173 LYS A N 1
ATOM 1349 C CA . LYS A 1 173 ? -6.277 -9.799 16.768 1.00 87.06 173 LYS A CA 1
ATOM 1350 C C . LYS A 1 173 ? -6.769 -10.964 15.906 1.00 87.06 173 LYS A C 1
ATOM 1352 O O . LYS A 1 173 ? -6.530 -10.948 14.700 1.00 87.06 173 LYS A O 1
ATOM 1357 N N . PRO A 1 174 ? -7.437 -11.980 16.480 1.00 88.75 174 PRO A N 1
ATOM 1358 C CA . PRO A 1 174 ? -7.994 -13.079 15.696 1.00 88.75 174 PRO A CA 1
ATOM 1359 C C . PRO A 1 174 ? -9.145 -12.618 14.796 1.00 88.75 174 PRO A C 1
ATOM 1361 O O . PRO A 1 174 ? -9.985 -11.836 15.235 1.00 88.75 174 PRO A O 1
ATOM 1364 N N . PHE A 1 175 ? -9.255 -13.177 13.587 1.00 84.88 175 PHE A N 1
ATOM 1365 C CA . PHE A 1 175 ? -10.376 -12.887 12.674 1.00 84.88 175 PHE A CA 1
ATOM 1366 C C . PHE A 1 175 ? -11.752 -13.221 13.276 1.00 84.88 175 PHE A C 1
ATOM 1368 O O . PHE A 1 175 ? -12.753 -12.609 12.917 1.00 84.88 175 PHE A O 1
ATOM 1375 N N . ALA A 1 176 ? -11.806 -14.148 14.236 1.00 85.88 176 ALA A N 1
ATOM 1376 C CA . ALA A 1 176 ? -13.032 -14.524 14.939 1.00 85.88 176 ALA A CA 1
ATOM 1377 C C . ALA A 1 176 ? -13.665 -13.380 15.758 1.00 85.88 176 ALA A C 1
ATOM 1379 O O . ALA A 1 176 ? -14.821 -13.495 16.148 1.00 85.88 176 ALA A O 1
ATOM 1380 N N . GLU A 1 177 ? -12.947 -12.280 16.029 1.00 85.50 177 GLU A N 1
ATOM 1381 C CA . GLU A 1 177 ? -13.537 -11.125 16.722 1.00 85.50 177 GLU A CA 1
ATOM 1382 C C . GLU A 1 177 ? -14.568 -10.380 15.852 1.00 85.50 177 GLU A C 1
ATOM 1384 O O . GLU A 1 177 ? -15.451 -9.724 16.400 1.00 85.50 177 GLU A O 1
ATOM 1389 N N . TRP A 1 178 ? -14.491 -10.478 14.519 1.00 85.50 178 TRP A N 1
ATOM 1390 C CA . TRP A 1 178 ? -15.406 -9.781 13.601 1.00 85.50 178 TRP A CA 1
ATOM 1391 C C . TRP A 1 178 ? -15.950 -10.635 12.451 1.00 85.50 178 TRP A C 1
ATOM 1393 O O . TRP A 1 178 ? -16.712 -10.125 11.628 1.00 85.50 178 TRP A O 1
ATOM 1403 N N . PHE A 1 179 ? -15.601 -11.920 12.387 1.00 86.19 179 PHE A N 1
ATOM 1404 C CA . PHE A 1 179 ? -16.214 -12.879 11.471 1.00 86.19 179 PHE A CA 1
ATOM 1405 C C . PHE A 1 179 ? -17.036 -13.918 12.228 1.00 86.19 179 PHE A C 1
ATOM 1407 O O . PHE A 1 179 ? -16.543 -14.571 13.148 1.00 86.19 179 PHE A O 1
ATOM 1414 N N . ASP A 1 180 ? -18.272 -14.121 11.779 1.00 86.56 180 ASP A N 1
ATOM 1415 C CA . ASP A 1 180 ? -19.141 -15.176 12.297 1.00 86.56 180 ASP A CA 1
ATOM 1416 C C . ASP A 1 180 ? -18.708 -16.563 11.798 1.00 86.56 180 ASP A C 1
ATOM 1418 O O . ASP A 1 180 ? -18.082 -16.702 10.745 1.00 86.56 180 ASP A O 1
ATOM 1422 N N . SER A 1 181 ? -19.162 -17.625 12.476 1.00 83.56 181 SER A N 1
ATOM 1423 C CA . SER A 1 181 ? -18.960 -19.025 12.047 1.00 83.56 181 SER A CA 1
ATOM 1424 C C . SER A 1 181 ? -19.482 -19.323 10.635 1.00 83.56 181 SER A C 1
ATOM 1426 O O . SER A 1 181 ? -19.023 -20.250 9.974 1.00 83.56 181 SER A O 1
ATOM 1428 N N . GLN A 1 182 ? -20.437 -18.518 10.166 1.00 80.31 182 GLN A N 1
ATOM 1429 C CA . GLN A 1 182 ? -21.031 -18.595 8.833 1.00 80.31 182 GLN A CA 1
ATOM 1430 C C . GLN A 1 182 ? -20.253 -17.798 7.774 1.00 80.31 182 GLN A C 1
ATOM 1432 O O . GLN A 1 182 ? -20.731 -17.677 6.645 1.00 80.31 182 GLN A O 1
ATOM 1437 N N . GLY A 1 183 ? -19.105 -17.207 8.126 1.00 80.06 183 GLY A N 1
ATOM 1438 C CA . GLY A 1 183 ? -18.284 -16.445 7.188 1.00 80.06 183 GLY A CA 1
ATOM 1439 C C . GLY A 1 183 ? -18.827 -15.060 6.853 1.00 80.06 183 GLY A C 1
ATOM 1440 O O . GLY A 1 183 ? -18.544 -14.530 5.781 1.00 80.06 183 GLY A O 1
ATOM 1441 N N . ARG A 1 184 ? -19.659 -14.494 7.733 1.00 85.12 184 ARG A N 1
ATOM 1442 C CA . ARG A 1 184 ? -20.209 -13.143 7.572 1.00 85.12 184 ARG A CA 1
ATOM 1443 C C . ARG A 1 184 ? -19.323 -12.145 8.301 1.00 85.12 184 ARG A C 1
ATOM 1445 O O . ARG A 1 184 ? -18.888 -12.415 9.417 1.00 85.12 184 ARG A O 1
ATOM 1452 N N . PHE A 1 185 ? -19.088 -11.002 7.671 1.00 85.81 185 PHE A N 1
ATOM 1453 C CA . PHE A 1 185 ? -18.343 -9.901 8.266 1.00 85.81 185 PHE A CA 1
ATOM 1454 C C . PHE A 1 185 ? -19.259 -9.024 9.118 1.00 85.81 185 PHE A C 1
ATOM 1456 O O . PHE A 1 185 ? -20.241 -8.463 8.623 1.00 85.81 185 PHE A O 1
ATOM 1463 N N . VAL A 1 186 ? -18.928 -8.889 10.399 1.00 85.94 186 VAL A N 1
ATOM 1464 C CA . VAL A 1 186 ? -19.669 -8.072 11.356 1.00 85.94 186 VAL A CA 1
ATOM 1465 C C . VAL A 1 186 ? -18.915 -6.760 11.562 1.00 85.94 186 VAL A C 1
ATOM 1467 O O . VAL A 1 186 ? -17.857 -6.695 12.181 1.00 85.94 186 VAL A O 1
ATOM 1470 N N . VAL A 1 187 ? -19.488 -5.679 11.038 1.00 85.06 187 VAL A N 1
ATOM 1471 C CA . VAL A 1 187 ? -18.829 -4.365 10.961 1.00 85.06 187 VAL A CA 1
ATOM 1472 C C . VAL A 1 187 ? -18.626 -3.722 12.340 1.00 85.06 187 VAL A C 1
ATOM 1474 O O . VAL A 1 187 ? -17.606 -3.092 12.595 1.00 85.06 187 VAL A O 1
ATOM 1477 N N . ILE A 1 188 ? -19.598 -3.865 13.242 1.00 85.19 188 ILE A N 1
ATOM 1478 C CA . ILE A 1 188 ? -19.586 -3.222 14.564 1.00 85.19 188 ILE A CA 1
ATOM 1479 C C . ILE A 1 188 ? -18.384 -3.651 15.426 1.00 85.19 188 ILE A C 1
ATOM 1481 O O . ILE A 1 188 ? -17.626 -2.761 15.814 1.00 85.19 188 ILE A O 1
ATOM 1485 N N . PRO A 1 189 ? -18.145 -4.953 15.695 1.00 85.44 189 PRO A N 1
ATOM 1486 C CA . PRO A 1 189 ? -17.006 -5.376 16.505 1.00 85.44 189 PRO A CA 1
ATOM 1487 C C . PRO A 1 189 ? -15.673 -4.994 15.863 1.00 85.44 189 PRO A C 1
ATOM 1489 O O . PRO A 1 189 ? -14.747 -4.598 16.567 1.00 85.44 189 PRO A O 1
ATOM 1492 N N . PHE A 1 190 ? -15.593 -5.017 14.530 1.00 84.75 190 PHE A N 1
ATOM 1493 C CA . PHE A 1 190 ? -14.415 -4.555 13.810 1.00 84.75 190 PHE A CA 1
ATOM 1494 C C . PHE A 1 190 ? -14.108 -3.074 14.095 1.00 84.75 190 PHE A C 1
ATOM 1496 O O . PHE A 1 190 ? -12.984 -2.710 14.444 1.00 84.75 190 PHE A O 1
ATOM 1503 N N . GLN A 1 191 ? -15.124 -2.214 14.013 1.00 85.12 191 GLN A N 1
ATOM 1504 C CA . GLN A 1 191 ? -14.985 -0.786 14.300 1.00 85.12 191 GLN A CA 1
ATOM 1505 C C . GLN A 1 191 ? -14.634 -0.522 15.768 1.00 85.12 191 GLN A C 1
ATOM 1507 O O . GLN A 1 191 ? -13.822 0.356 16.051 1.00 85.12 191 GLN A O 1
ATOM 1512 N N . GLU A 1 192 ? -15.189 -1.299 16.699 1.00 85.50 192 GLU A N 1
ATOM 1513 C CA . GLU A 1 192 ? -14.886 -1.175 18.127 1.00 85.50 192 GLU A CA 1
ATOM 1514 C C . GLU A 1 192 ? -13.431 -1.534 18.445 1.00 85.50 192 GLU A C 1
ATOM 1516 O O . GLU A 1 192 ? -12.754 -0.815 19.181 1.00 85.50 192 GLU A O 1
ATOM 1521 N N . VAL A 1 193 ? -12.915 -2.610 17.844 1.00 84.88 193 VAL A N 1
ATOM 1522 C CA . VAL A 1 193 ? -11.506 -3.002 17.978 1.00 84.88 193 VAL A CA 1
ATOM 1523 C C . VAL A 1 193 ? -10.592 -1.883 17.475 1.00 84.88 193 VAL A C 1
ATOM 1525 O O . VAL A 1 193 ? -9.624 -1.535 18.155 1.00 84.88 193 VAL A O 1
ATOM 1528 N N . LEU A 1 194 ? -10.902 -1.268 16.332 1.00 83.62 194 LEU A N 1
ATOM 1529 C CA . LEU A 1 194 ? -10.111 -0.153 15.805 1.00 83.62 194 LEU A CA 1
ATOM 1530 C C . LEU A 1 194 ? -10.201 1.100 16.686 1.00 83.62 194 LEU A C 1
ATOM 1532 O O . LEU A 1 194 ? -9.171 1.709 16.980 1.00 83.62 194 LEU A O 1
ATOM 1536 N N . ALA A 1 195 ? -11.401 1.474 17.133 1.00 81.81 195 ALA A N 1
ATOM 1537 C CA . ALA A 1 195 ? -11.620 2.655 17.965 1.00 81.81 195 ALA A CA 1
ATOM 1538 C C . ALA A 1 195 ? -10.924 2.543 19.331 1.00 81.81 195 ALA A C 1
ATOM 1540 O O . ALA A 1 195 ? -10.325 3.513 19.794 1.00 81.81 195 ALA A O 1
ATOM 1541 N N . THR A 1 196 ? -10.939 1.361 19.953 1.00 82.75 196 THR A N 1
ATOM 1542 C CA . THR A 1 196 ? -10.285 1.129 21.249 1.00 82.75 196 THR A CA 1
ATOM 1543 C C . THR A 1 196 ? -8.758 1.111 21.142 1.00 82.75 196 THR A C 1
ATOM 1545 O O . THR A 1 196 ? -8.078 1.639 22.020 1.00 82.75 196 THR A O 1
ATOM 1548 N N . ASN A 1 197 ? -8.195 0.522 20.082 1.00 81.75 197 ASN A N 1
ATOM 1549 C CA . ASN A 1 197 ? -6.742 0.332 19.974 1.00 81.75 197 ASN A CA 1
ATOM 1550 C C . ASN A 1 197 ? -6.010 1.501 19.294 1.00 81.75 197 ASN A C 1
ATOM 1552 O O . ASN A 1 197 ? -4.801 1.652 19.478 1.00 81.75 197 ASN A O 1
ATOM 1556 N N . ILE A 1 198 ? -6.708 2.339 18.518 1.00 81.31 198 ILE A N 1
ATOM 1557 C CA . ILE A 1 198 ? -6.103 3.451 17.775 1.00 81.31 198 ILE A CA 1
ATOM 1558 C C . ILE A 1 198 ? -6.584 4.783 18.375 1.00 81.31 198 ILE A C 1
ATOM 1560 O O . ILE A 1 198 ? -7.712 5.205 18.116 1.00 81.31 198 ILE A O 1
ATOM 1564 N N . PRO A 1 199 ? -5.722 5.518 19.109 1.00 77.25 199 PRO A N 1
ATOM 1565 C CA . PRO A 1 199 ? -6.128 6.718 19.845 1.00 77.25 199 PRO A CA 1
ATOM 1566 C C . PRO A 1 199 ? -6.744 7.829 18.985 1.00 77.25 199 PRO A C 1
ATOM 1568 O O . PRO A 1 199 ? -7.577 8.587 19.469 1.00 77.25 199 PRO A O 1
ATOM 1571 N N . ILE A 1 200 ? -6.337 7.957 17.718 1.00 75.62 200 ILE A N 1
ATOM 1572 C CA . ILE A 1 200 ? -6.893 8.967 16.800 1.00 75.62 200 ILE A CA 1
ATOM 1573 C C . ILE A 1 200 ? -8.319 8.591 16.380 1.00 75.62 200 ILE A C 1
ATOM 1575 O O . ILE A 1 200 ? -9.179 9.462 16.295 1.00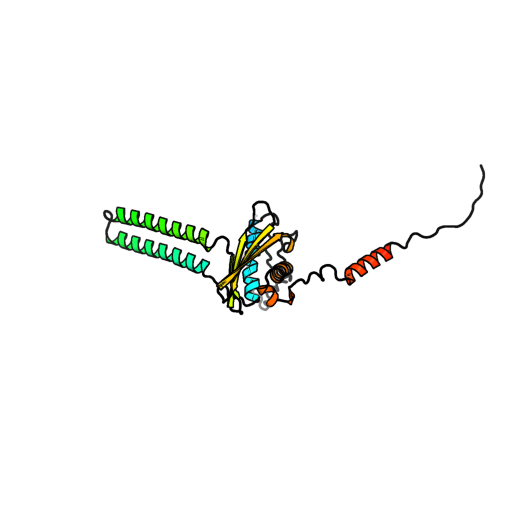 75.62 200 ILE A O 1
ATOM 1579 N N . ILE A 1 201 ? -8.580 7.300 16.154 1.00 77.62 201 ILE A N 1
ATOM 1580 C CA . ILE A 1 201 ? -9.900 6.797 15.758 1.00 77.62 201 ILE A CA 1
ATOM 1581 C C . ILE A 1 201 ? -10.853 6.866 16.953 1.00 77.62 201 ILE A C 1
ATOM 1583 O O . ILE A 1 201 ? -1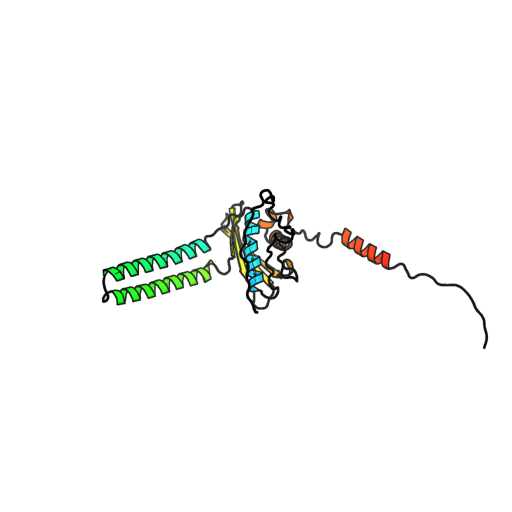1.946 7.402 16.814 1.00 77.62 201 ILE A O 1
ATOM 1587 N N . GLY A 1 202 ? -10.417 6.450 18.146 1.00 73.50 202 GLY A N 1
ATOM 1588 C CA . GLY A 1 202 ? -11.228 6.545 19.365 1.00 73.50 202 GLY A CA 1
ATOM 1589 C C . GLY A 1 202 ? -11.615 7.978 19.756 1.00 73.50 202 GLY A C 1
ATOM 1590 O O . GLY A 1 202 ? -12.697 8.195 20.294 1.00 73.50 202 GLY A O 1
ATOM 1591 N N . LYS A 1 203 ? -10.781 8.980 19.436 1.00 74.75 203 LYS A N 1
ATOM 1592 C CA . LYS A 1 203 ? -11.130 10.405 19.613 1.00 74.75 203 LYS A CA 1
ATOM 1593 C C . LYS A 1 203 ? -12.233 10.874 18.660 1.00 74.75 203 LYS A C 1
ATOM 1595 O O . LYS A 1 203 ? -13.003 11.756 19.025 1.00 74.75 203 LYS A O 1
ATOM 1600 N N . LEU A 1 204 ? -12.275 10.329 17.445 1.00 73.06 204 LEU A N 1
ATOM 1601 C CA . LEU A 1 204 ? -13.255 10.695 16.421 1.00 73.06 204 LEU A CA 1
ATOM 1602 C C . LEU A 1 204 ? -14.556 9.898 16.551 1.00 73.06 204 LEU A C 1
ATOM 1604 O O . LEU A 1 204 ? -15.611 10.409 16.186 1.00 73.06 204 LEU A O 1
ATOM 1608 N N . ASP A 1 205 ? -14.489 8.685 17.102 1.00 68.38 205 ASP A N 1
ATOM 1609 C CA . ASP A 1 205 ? -15.636 7.792 17.252 1.00 68.38 205 ASP A CA 1
ATOM 1610 C C . ASP A 1 205 ? -15.764 7.241 18.689 1.00 68.38 205 ASP A C 1
ATOM 1612 O O . ASP A 1 205 ? -15.653 6.034 18.927 1.00 68.38 205 ASP A O 1
ATOM 1616 N N . PRO A 1 206 ? -16.026 8.111 19.688 1.00 71.69 206 PRO A N 1
ATOM 1617 C CA . PRO A 1 206 ? -16.100 7.707 21.094 1.00 71.69 206 PRO A CA 1
ATOM 1618 C C . PRO A 1 206 ? -17.251 6.731 21.381 1.00 71.69 206 PRO A C 1
ATOM 1620 O O . PRO A 1 206 ? -17.220 6.025 22.382 1.00 71.69 206 PRO A O 1
ATOM 1623 N N . LYS A 1 207 ? -18.257 6.654 20.498 1.00 73.12 207 LYS A N 1
ATOM 1624 C CA . LYS A 1 207 ? -19.410 5.747 20.631 1.00 73.12 207 LYS A CA 1
ATOM 1625 C C . LYS A 1 207 ? -19.046 4.272 20.459 1.00 73.12 207 LYS A C 1
ATOM 1627 O O . LYS A 1 207 ? -19.792 3.419 20.921 1.00 73.12 207 LYS A O 1
ATOM 1632 N N . ARG A 1 208 ? -17.946 3.978 19.761 1.00 71.25 208 ARG A N 1
ATOM 1633 C CA . ARG A 1 208 ? -17.494 2.610 19.462 1.00 71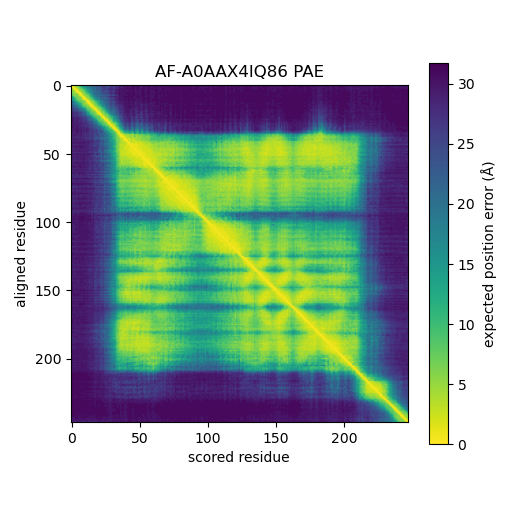.25 208 ARG A CA 1
ATOM 1634 C C . ARG A 1 208 ? -16.290 2.194 20.296 1.00 71.25 208 ARG A C 1
ATOM 1636 O O . ARG A 1 208 ? -15.812 1.076 20.171 1.00 71.25 208 ARG A O 1
ATOM 1643 N N . VAL A 1 209 ? -15.794 3.064 21.169 1.00 68.62 209 VAL A N 1
ATOM 1644 C CA . VAL A 1 209 ? -14.762 2.678 22.127 1.00 68.62 209 VAL A CA 1
ATOM 1645 C C . VAL A 1 209 ? -15.423 1.783 23.168 1.00 68.62 209 VAL A C 1
ATOM 1647 O O . VAL A 1 209 ? -16.179 2.258 24.013 1.00 68.62 209 VAL A O 1
ATOM 1650 N N . LYS A 1 210 ? -15.132 0.480 23.130 1.00 61.72 210 LYS A N 1
ATOM 1651 C CA . LYS A 1 210 ? -15.476 -0.409 24.241 1.00 61.72 210 LYS A CA 1
ATOM 1652 C C . LYS A 1 210 ? -14.638 0.004 25.447 1.00 61.72 210 LYS A C 1
ATOM 1654 O O . LYS A 1 210 ? -13.480 -0.394 25.568 1.00 61.72 210 LYS A O 1
ATOM 1659 N N . SER A 1 211 ? -15.216 0.790 26.354 1.00 47.62 211 SER A N 1
ATOM 1660 C CA . SER A 1 211 ? -14.768 0.781 27.741 1.00 47.62 211 SER A CA 1
ATOM 1661 C C . SER A 1 211 ? -14.973 -0.640 28.256 1.00 47.62 211 SER A C 1
ATOM 1663 O O . SER A 1 211 ? -16.061 -1.199 28.140 1.00 47.62 211 SER A O 1
ATOM 1665 N N . VAL A 1 212 ? -13.915 -1.232 28.799 1.00 46.62 212 VAL A N 1
ATOM 1666 C CA . VAL A 1 212 ? -13.819 -2.625 29.275 1.00 46.62 212 VAL A CA 1
ATOM 1667 C C . VAL A 1 212 ? -14.971 -3.054 30.222 1.00 46.62 212 VAL A C 1
ATOM 1669 O O . VAL A 1 212 ? -15.161 -4.239 30.465 1.00 46.62 212 VAL A O 1
ATOM 1672 N N . SER A 1 213 ? -15.795 -2.123 30.707 1.00 42.47 213 SER A N 1
ATOM 1673 C CA . SER A 1 213 ? -16.928 -2.321 31.618 1.00 42.47 213 SER A CA 1
ATOM 1674 C C . SER A 1 213 ? -18.211 -2.920 31.019 1.00 42.47 213 SER A C 1
ATOM 1676 O O . SER A 1 213 ? -19.079 -3.318 31.788 1.00 42.47 213 SER A O 1
ATOM 1678 N N . GLN A 1 214 ? -18.380 -3.004 29.695 1.00 46.91 214 GLN A N 1
ATOM 1679 C CA . GLN A 1 214 ? -19.660 -3.433 29.092 1.00 46.91 214 GLN A CA 1
ATOM 1680 C C . GLN A 1 214 ? -19.726 -4.901 28.648 1.00 46.91 214 GLN A C 1
ATOM 1682 O O . GLN A 1 214 ? -20.770 -5.344 28.182 1.00 46.91 214 GLN A O 1
ATOM 1687 N N . ALA A 1 215 ? -18.650 -5.676 28.817 1.00 43.25 215 ALA A N 1
ATOM 1688 C CA . ALA A 1 215 ? -18.665 -7.111 28.507 1.00 43.25 215 ALA A CA 1
ATOM 1689 C C . ALA A 1 215 ? -19.448 -7.949 29.540 1.00 43.25 215 ALA A C 1
ATOM 1691 O O . ALA A 1 215 ? -19.843 -9.069 29.240 1.00 43.25 215 ALA A O 1
ATOM 1692 N N . TYR A 1 216 ? -19.708 -7.390 30.723 1.00 51.72 216 TYR A N 1
ATOM 1693 C CA . TYR A 1 216 ? -20.545 -7.981 31.764 1.00 51.72 216 TYR A CA 1
ATOM 1694 C C . TYR A 1 216 ? -21.249 -6.834 32.491 1.00 51.72 216 TYR A C 1
ATOM 1696 O O . TYR A 1 216 ? -20.828 -6.440 33.579 1.00 51.72 216 TYR A O 1
ATOM 1704 N N . SER A 1 217 ? -22.260 -6.207 31.880 1.00 44.78 217 SER A N 1
ATOM 1705 C CA . SER A 1 217 ? -23.093 -5.286 32.660 1.00 44.78 217 SER A CA 1
ATOM 1706 C C . SER A 1 217 ? -23.672 -6.075 33.832 1.00 44.78 217 SER A C 1
ATOM 1708 O O . SER A 1 217 ? -24.183 -7.179 33.638 1.00 44.78 217 SER A O 1
ATOM 1710 N N . ALA A 1 218 ? -23.514 -5.536 35.044 1.00 61.22 2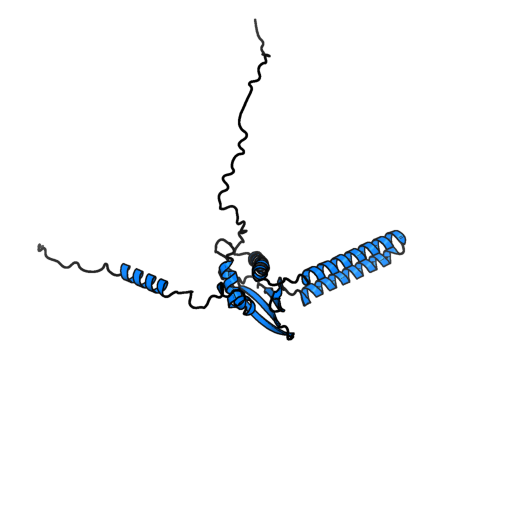18 ALA A N 1
ATOM 1711 C CA . ALA A 1 218 ? -23.891 -6.191 36.295 1.00 61.22 218 ALA A CA 1
ATOM 1712 C C . ALA A 1 218 ? -25.314 -6.765 36.233 1.00 61.22 218 ALA A C 1
ATOM 1714 O O . ALA A 1 218 ? -25.538 -7.857 36.730 1.00 61.22 218 ALA A O 1
ATOM 1715 N N . ASP A 1 219 ? -26.209 -6.106 35.496 1.00 62.88 219 ASP A N 1
ATOM 1716 C CA . ASP A 1 219 ? -27.589 -6.528 35.243 1.00 62.88 219 ASP A CA 1
ATOM 1717 C C . ASP A 1 219 ? -27.716 -7.924 34.604 1.00 62.88 219 ASP A C 1
ATOM 1719 O O . ASP A 1 219 ? -28.644 -8.665 34.913 1.00 62.88 219 ASP A O 1
ATOM 1723 N N . VAL A 1 220 ? -26.786 -8.319 33.726 1.00 67.50 220 VAL A N 1
ATOM 1724 C CA . VAL A 1 220 ? -26.806 -9.642 33.067 1.00 67.50 220 VAL A CA 1
ATOM 1725 C C . VAL A 1 220 ? -26.242 -10.713 33.994 1.00 67.50 220 VAL A C 1
ATOM 1727 O O . VAL A 1 220 ? -26.693 -11.854 33.963 1.00 67.50 220 VAL A O 1
ATOM 1730 N N . LEU A 1 221 ? -25.271 -10.344 34.834 1.00 68.81 221 LEU A N 1
ATOM 1731 C CA . LEU A 1 221 ? -24.713 -11.236 35.844 1.00 68.81 221 LEU A CA 1
ATOM 1732 C C . LEU A 1 221 ? -25.745 -11.487 36.955 1.00 68.81 221 LEU A C 1
ATOM 1734 O O . LEU A 1 221 ? -25.939 -12.631 37.354 1.00 68.81 221 LEU A O 1
ATOM 1738 N N . ASP A 1 222 ? -26.461 -10.444 37.377 1.00 76.38 222 ASP A N 1
ATOM 1739 C CA . ASP A 1 222 ? -27.531 -10.513 38.376 1.00 76.38 222 ASP A CA 1
ATOM 1740 C C . ASP A 1 222 ? -28.735 -11.310 37.852 1.00 76.38 222 ASP A C 1
ATOM 1742 O O . ASP A 1 222 ? -29.286 -12.141 38.570 1.00 76.38 222 ASP A O 1
ATOM 1746 N N . ALA A 1 223 ? -29.078 -11.165 36.566 1.00 75.81 223 ALA A N 1
ATOM 1747 C CA . ALA A 1 223 ? -30.090 -11.997 35.915 1.00 75.81 223 ALA A CA 1
ATOM 1748 C C . ALA A 1 223 ? -29.680 -13.480 35.842 1.00 75.81 223 ALA A C 1
ATOM 1750 O O . ALA A 1 223 ? -30.497 -14.352 36.128 1.00 75.81 223 ALA A O 1
ATOM 1751 N N . LEU A 1 224 ? -28.412 -13.787 35.529 1.00 71.69 224 LEU A N 1
ATOM 1752 C CA . LEU A 1 224 ? -27.915 -15.169 35.514 1.00 71.69 224 LEU A CA 1
ATOM 1753 C C . LEU A 1 224 ? -27.911 -15.795 36.918 1.00 71.69 224 LEU A C 1
ATOM 1755 O O . LEU A 1 224 ? -28.254 -16.968 37.080 1.00 71.69 224 LEU A O 1
ATOM 1759 N N . TYR A 1 225 ? -27.542 -15.017 37.941 1.00 74.06 225 TYR A N 1
ATOM 1760 C CA . TYR A 1 225 ? -27.589 -15.463 39.332 1.00 74.06 225 TYR A CA 1
ATOM 1761 C C . TYR A 1 225 ? -29.030 -15.654 39.818 1.00 74.06 225 TYR A C 1
ATOM 1763 O O . TYR A 1 225 ? -29.316 -16.677 40.443 1.00 74.06 225 TYR A O 1
ATOM 1771 N N . ALA A 1 226 ? -29.949 -14.750 39.475 1.00 75.94 226 ALA A N 1
ATOM 1772 C CA . ALA A 1 226 ? -31.369 -14.884 39.789 1.00 75.94 226 ALA A CA 1
ATOM 1773 C C . ALA A 1 226 ? -31.998 -16.118 39.121 1.00 75.94 226 ALA A C 1
ATOM 1775 O O . ALA A 1 226 ? -32.760 -16.842 39.763 1.00 75.94 226 ALA A O 1
ATOM 1776 N N . GLU A 1 227 ? -31.632 -16.420 37.874 1.00 68.56 227 GLU A N 1
ATOM 1777 C CA . GLU A 1 227 ? -32.123 -17.606 37.167 1.00 68.56 227 GLU A CA 1
ATOM 1778 C C . GLU A 1 227 ? -31.553 -18.905 37.759 1.00 68.56 227 GLU A C 1
ATOM 1780 O O . GLU A 1 227 ? -32.276 -19.886 37.959 1.00 68.56 227 GLU A O 1
ATOM 1785 N N . SER A 1 228 ? -30.281 -18.896 38.171 1.00 62.44 228 SER A N 1
ATOM 1786 C CA . SER A 1 228 ? -29.683 -20.029 38.889 1.00 62.44 228 SER A CA 1
ATOM 1787 C C . SER A 1 228 ? -30.302 -20.259 40.277 1.00 62.44 228 SER A C 1
ATOM 1789 O O . SER A 1 228 ? -30.435 -21.405 40.706 1.00 62.44 228 SER A O 1
ATOM 1791 N N . ALA A 1 229 ? -30.748 -19.195 40.956 1.00 60.50 229 ALA A N 1
ATOM 1792 C CA . ALA A 1 229 ? -31.425 -19.279 42.249 1.00 60.50 229 ALA A CA 1
ATOM 1793 C C . ALA A 1 229 ? -32.884 -19.754 42.119 1.00 60.50 229 ALA A C 1
ATOM 1795 O O . ALA A 1 229 ? -33.356 -20.520 42.959 1.00 60.50 229 ALA A O 1
ATOM 1796 N N . ALA A 1 230 ? -33.582 -19.367 41.046 1.00 53.53 230 ALA A N 1
ATO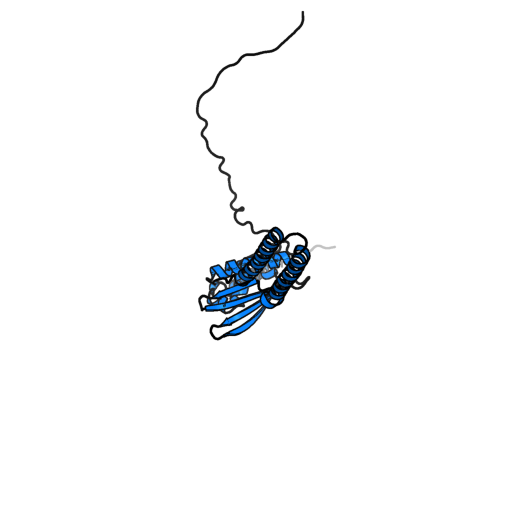M 1797 C CA . ALA A 1 230 ? -34.949 -19.812 40.767 1.00 53.53 230 ALA A CA 1
ATOM 1798 C C . ALA A 1 230 ? -35.026 -21.309 40.415 1.00 53.53 230 ALA A C 1
ATOM 1800 O O . ALA A 1 230 ? -36.011 -21.969 40.736 1.00 53.53 230 ALA A O 1
ATOM 1801 N N . THR A 1 231 ? -33.969 -21.868 39.820 1.00 45.41 231 THR A N 1
ATOM 1802 C CA . THR A 1 231 ? -33.922 -23.288 39.423 1.00 45.41 231 THR A CA 1
ATOM 1803 C C . THR A 1 231 ? -33.444 -24.218 40.556 1.00 45.41 231 THR A C 1
ATOM 1805 O O . THR A 1 231 ? -33.481 -25.438 40.421 1.00 45.41 231 THR A O 1
ATOM 1808 N N . GLY A 1 232 ? -33.004 -23.665 41.694 1.00 42.72 232 GLY A N 1
ATOM 1809 C CA . GLY A 1 232 ? -32.446 -24.415 42.829 1.00 42.72 232 GLY A CA 1
ATOM 1810 C C . GLY A 1 232 ? -33.414 -24.721 43.978 1.00 42.72 232 GLY A C 1
ATOM 1811 O O . GLY A 1 232 ? -32.987 -25.299 44.974 1.00 42.72 232 GLY A O 1
ATOM 1812 N N . SER A 1 233 ? -34.694 -24.345 43.876 1.00 36.12 233 SER A N 1
ATOM 1813 C CA . SER A 1 233 ? -35.661 -24.447 44.982 1.00 36.12 233 SER A CA 1
ATOM 1814 C C . SER A 1 233 ? -36.821 -25.421 44.720 1.00 36.12 233 SER A C 1
ATOM 1816 O O . SER A 1 233 ? -37.961 -25.133 45.072 1.00 36.12 233 SER A O 1
ATOM 1818 N N . GLU A 1 234 ? -36.542 -26.601 44.162 1.00 33.66 234 GLU A N 1
ATOM 1819 C CA . GLU A 1 234 ? -37.447 -27.762 44.232 1.00 33.66 234 GLU A CA 1
ATOM 1820 C C . GLU A 1 234 ? -36.685 -29.009 44.699 1.00 33.66 234 GLU A C 1
ATOM 1822 O O . GLU A 1 234 ? -36.444 -29.959 43.959 1.00 33.66 234 GLU A O 1
ATOM 1827 N N . ALA A 1 235 ? -36.287 -29.008 45.969 1.00 33.06 235 ALA A N 1
ATOM 1828 C CA . ALA A 1 235 ? -35.966 -30.234 46.689 1.00 33.06 235 ALA A CA 1
ATOM 1829 C C . ALA A 1 235 ? -36.240 -30.048 48.187 1.00 33.06 235 ALA A C 1
ATOM 1831 O O . ALA A 1 235 ? -35.317 -30.021 48.997 1.00 33.06 235 ALA A O 1
ATOM 1832 N N . GLU A 1 236 ? -37.515 -29.940 48.574 1.00 30.09 236 GLU A N 1
ATOM 1833 C CA . GLU A 1 236 ? -37.904 -30.144 49.970 1.00 30.09 236 GLU A CA 1
ATOM 1834 C C . GLU A 1 236 ? -39.126 -31.068 50.115 1.00 30.09 236 GLU A C 1
ATOM 1836 O O . GLU A 1 236 ? -40.154 -30.899 49.469 1.00 30.09 236 GLU A O 1
ATOM 1841 N N . ALA A 1 237 ? -38.973 -32.013 51.049 1.00 31.00 237 ALA A N 1
ATOM 1842 C CA . ALA A 1 237 ? -40.008 -32.623 51.883 1.00 31.00 237 ALA A CA 1
ATOM 1843 C C . ALA A 1 237 ? -40.966 -33.682 51.289 1.00 31.00 237 ALA A C 1
ATOM 1845 O O . ALA A 1 237 ? -42.071 -33.392 50.845 1.00 31.00 237 ALA A O 1
ATOM 1846 N N . ILE A 1 238 ? -40.651 -34.962 51.547 1.00 28.70 238 ILE A N 1
ATOM 1847 C CA . ILE A 1 238 ? -41.676 -35.965 51.894 1.00 28.70 238 ILE A CA 1
ATOM 1848 C C . ILE A 1 238 ? -41.297 -36.623 53.231 1.00 28.70 238 ILE A C 1
ATOM 1850 O O . ILE A 1 238 ? -40.444 -37.506 53.302 1.00 28.70 238 ILE A O 1
ATOM 1854 N N . LYS A 1 239 ? -41.964 -36.201 54.312 1.00 31.72 239 LYS A N 1
ATOM 1855 C CA . LYS A 1 239 ? -42.117 -36.960 55.565 1.00 31.72 239 LYS A CA 1
ATOM 1856 C C . LYS A 1 239 ? -43.602 -37.282 55.742 1.00 31.72 239 LYS A C 1
ATOM 1858 O O . LYS A 1 239 ? -44.405 -36.357 55.769 1.00 31.72 239 LYS A O 1
ATOM 1863 N N . GLY A 1 240 ? -43.956 -38.556 55.960 1.00 27.75 240 GLY A N 1
ATOM 1864 C CA . GLY A 1 240 ? -45.267 -38.895 56.533 1.00 27.75 240 GLY A CA 1
ATOM 1865 C C . GLY A 1 240 ? -45.807 -40.322 56.355 1.00 27.75 240 GLY A C 1
ATOM 1866 O O . GLY A 1 240 ? -46.587 -40.569 55.452 1.00 27.75 240 GLY A O 1
ATOM 1867 N N . ALA A 1 241 ? -45.502 -41.187 57.332 1.00 30.80 241 ALA A N 1
ATOM 1868 C CA . ALA A 1 241 ? -46.392 -42.190 57.953 1.00 30.80 241 ALA A CA 1
ATOM 1869 C C . ALA A 1 241 ? -46.788 -43.530 57.257 1.00 30.80 241 ALA A C 1
ATOM 1871 O O . ALA A 1 241 ? -47.689 -43.617 56.436 1.00 30.80 241 ALA A O 1
ATOM 1872 N N . SER A 1 242 ? -46.235 -44.608 57.841 1.00 33.25 242 SER A N 1
ATOM 1873 C CA . SER A 1 242 ? -46.916 -45.806 58.388 1.00 33.25 242 SER A CA 1
ATOM 1874 C C . SER A 1 242 ? -47.735 -46.744 57.477 1.00 33.25 242 SER A C 1
ATOM 1876 O O . SER A 1 242 ? -48.902 -46.493 57.183 1.00 33.25 242 SER A O 1
ATOM 1878 N N . LYS A 1 243 ? -47.211 -47.964 57.236 1.00 35.59 243 LYS A N 1
ATOM 1879 C CA . LYS A 1 243 ? -48.052 -49.178 57.200 1.00 35.59 243 LYS A CA 1
ATOM 1880 C C . LYS A 1 243 ? -47.294 -50.461 57.573 1.00 35.59 243 LYS A C 1
ATOM 1882 O O . LYS A 1 243 ? -46.490 -51.000 56.826 1.00 35.59 243 LYS A O 1
ATOM 1887 N N . ARG A 1 244 ? -47.640 -50.963 58.756 1.00 43.53 244 ARG A N 1
ATOM 1888 C CA . ARG A 1 244 ? -47.438 -52.319 59.289 1.00 43.53 244 ARG A CA 1
ATOM 1889 C C . ARG A 1 244 ? -48.011 -53.386 58.336 1.00 43.53 244 ARG A C 1
ATOM 1891 O O . ARG A 1 244 ? -49.205 -53.312 58.050 1.00 43.53 244 ARG A O 1
ATOM 1898 N N . ARG A 1 245 ? -47.234 -54.419 57.964 1.00 45.03 245 ARG A N 1
ATOM 1899 C CA . ARG A 1 245 ? -47.696 -55.823 57.804 1.00 45.03 245 ARG A CA 1
ATOM 1900 C C . ARG A 1 245 ? -46.531 -56.828 57.658 1.00 45.03 245 ARG A C 1
ATOM 1902 O O . ARG A 1 245 ? -45.670 -56.673 56.807 1.00 45.03 245 ARG A O 1
ATOM 1909 N N . LYS A 1 246 ? -46.591 -57.827 58.548 1.00 38.41 246 LYS A N 1
ATOM 1910 C CA . LYS A 1 246 ? -45.871 -59.110 58.688 1.00 38.41 246 LYS A CA 1
ATOM 1911 C C . LYS A 1 246 ? -45.519 -59.846 57.382 1.00 38.41 246 LYS A C 1
ATOM 1913 O O . LYS A 1 246 ? -46.407 -60.002 56.546 1.00 38.41 246 LYS A O 1
ATOM 1918 N N . ALA A 1 247 ? -44.346 -60.480 57.367 1.00 41.22 247 ALA A N 1
ATOM 1919 C CA . ALA A 1 247 ? -44.183 -61.941 57.341 1.00 41.22 247 ALA A CA 1
ATOM 1920 C C . ALA A 1 247 ? -42.862 -62.286 58.039 1.00 41.22 247 ALA A C 1
ATOM 1922 O O . ALA A 1 247 ? -41.875 -61.573 57.758 1.00 41.22 247 ALA A O 1
#

Mean predicted aligned error: 17.12 Å